Protein AF-A0A7C7KYI5-F1 (afdb_monomer)

Radius of gyration: 21.84 Å; Cα contacts (8 Å, |Δi|>4): 167; chains: 1; bounding box: 48×64×47 Å

Mean predicted aligned error: 13.76 Å

Foldseek 3Di:
DAPQVPDPDGDAAAAEAEDEPPDDPPPPCVVVVVVVCVVRVHHYDYHYDYPVPDPDDDDPVVVVVVSVVRQVVVCVVVQHLEDEDADAQVQQVVQQVCCCVVVVDRDGDDQWDAPPNSSHIYHYPRHHPDLVRVVVVCVVVPNDARPCNVVPDDPDDDDDDDDDDDDDDDDDDDDDDDDDDDDD

Structure (mmCIF, N/CA/C/O backbone):
data_AF-A0A7C7KYI5-F1
#
_entry.id   AF-A0A7C7KYI5-F1
#
loop_
_atom_site.group_PDB
_atom_site.id
_atom_site.type_symbol
_atom_site.label_atom_id
_atom_site.label_alt_id
_atom_site.label_comp_id
_atom_site.label_asym_id
_atom_site.label_entity_id
_atom_site.label_seq_id
_atom_site.pdbx_PDB_ins_code
_atom_site.Cartn_x
_atom_site.Cartn_y
_atom_site.Cartn_z
_atom_site.occupancy
_atom_site.B_iso_or_equiv
_atom_site.auth_seq_id
_atom_site.auth_comp_id
_atom_site.auth_asym_id
_atom_site.auth_atom_id
_atom_site.pdbx_PDB_model_num
ATOM 1 N N . MET A 1 1 ? -17.825 13.112 2.265 1.00 43.00 1 MET A N 1
ATOM 2 C CA . MET A 1 1 ? -18.769 12.081 2.750 1.00 43.00 1 MET A CA 1
ATOM 3 C C . MET A 1 1 ? -17.959 11.032 3.491 1.00 43.00 1 MET A C 1
ATOM 5 O O . MET A 1 1 ? -17.038 10.502 2.878 1.00 43.00 1 MET A O 1
ATOM 9 N N . PRO A 1 2 ? -18.178 10.799 4.794 1.00 51.44 2 PRO A N 1
ATOM 10 C CA . PRO A 1 2 ? -17.350 9.859 5.538 1.00 51.44 2 PRO A CA 1
ATOM 11 C C . PRO A 1 2 ? -17.673 8.427 5.089 1.00 51.44 2 PRO A C 1
ATOM 13 O O . PRO A 1 2 ? -18.814 7.985 5.152 1.00 51.44 2 PRO A O 1
ATOM 16 N N . ALA A 1 3 ? -16.656 7.686 4.643 1.00 53.16 3 ALA A N 1
ATOM 17 C CA . ALA A 1 3 ? -16.770 6.338 4.069 1.00 53.16 3 ALA A CA 1
ATOM 18 C C . ALA A 1 3 ? -17.507 5.301 4.953 1.00 53.16 3 ALA A C 1
ATOM 20 O O . ALA A 1 3 ? -17.910 4.251 4.458 1.00 53.16 3 ALA A O 1
ATOM 21 N N . LYS A 1 4 ? -17.709 5.598 6.244 1.00 51.91 4 LYS A N 1
ATOM 22 C CA . LYS A 1 4 ? -18.438 4.760 7.210 1.00 51.91 4 LYS A CA 1
ATOM 23 C C . LYS A 1 4 ? -19.922 4.572 6.878 1.00 51.91 4 LYS A C 1
ATOM 25 O O . LYS A 1 4 ? -20.515 3.621 7.364 1.00 51.91 4 LYS A O 1
ATOM 30 N N . GLU A 1 5 ? -20.512 5.452 6.075 1.00 53.53 5 GLU A N 1
ATOM 31 C CA . GLU A 1 5 ? -21.964 5.473 5.843 1.00 53.53 5 GLU A CA 1
ATOM 32 C C . GLU A 1 5 ? -22.420 4.563 4.686 1.00 53.53 5 GLU A C 1
ATOM 34 O O . GLU A 1 5 ? -23.601 4.265 4.557 1.00 53.53 5 GLU A O 1
ATOM 39 N N . LEU A 1 6 ? -21.484 4.076 3.860 1.00 61.69 6 LEU A N 1
ATOM 40 C CA . LEU A 1 6 ? -21.783 3.307 2.642 1.00 61.69 6 LEU A CA 1
ATOM 41 C C . LEU A 1 6 ? -21.659 1.783 2.804 1.00 61.69 6 LEU A C 1
ATOM 43 O O . LEU A 1 6 ? -22.074 1.047 1.912 1.00 61.69 6 LEU A O 1
ATOM 47 N N . SER A 1 7 ? -21.077 1.295 3.903 1.00 62.97 7 SER A N 1
ATOM 48 C CA . SER A 1 7 ? -20.851 -0.138 4.127 1.00 62.97 7 SER A CA 1
ATOM 49 C C . SER A 1 7 ? -21.714 -0.660 5.279 1.00 62.97 7 SER A C 1
ATOM 51 O O . SER A 1 7 ? -21.743 -0.023 6.331 1.00 62.97 7 SER A O 1
ATOM 53 N N . PRO A 1 8 ? -22.358 -1.835 5.141 1.00 66.12 8 PRO A N 1
ATOM 54 C CA . PRO A 1 8 ? -23.055 -2.490 6.252 1.00 66.12 8 PRO A CA 1
ATOM 55 C C . PRO A 1 8 ? -22.094 -2.925 7.376 1.00 66.12 8 PRO A C 1
ATOM 57 O O . PRO A 1 8 ? -22.496 -3.071 8.528 1.00 66.12 8 PRO A O 1
ATOM 60 N N . GLU A 1 9 ? -20.814 -3.107 7.050 1.00 75.31 9 GLU A N 1
ATOM 61 C CA . GLU A 1 9 ? -19.752 -3.471 7.987 1.00 75.31 9 GLU A CA 1
ATOM 62 C C . GLU A 1 9 ? -19.143 -2.224 8.642 1.00 75.31 9 GLU A C 1
ATOM 64 O O . GLU A 1 9 ? -18.768 -1.269 7.955 1.00 75.31 9 GLU A O 1
ATOM 69 N N . ARG A 1 10 ? -18.962 -2.255 9.967 1.00 76.44 10 ARG A N 1
ATOM 70 C CA . ARG A 1 10 ? -18.246 -1.200 10.699 1.00 76.44 10 ARG A CA 1
ATOM 71 C C . ARG A 1 10 ? -16.742 -1.381 10.524 1.00 76.44 10 ARG A C 1
ATOM 73 O O . ARG A 1 10 ? -16.186 -2.381 10.968 1.00 76.44 10 ARG A O 1
ATOM 80 N N . PHE A 1 11 ? -16.078 -0.395 9.929 1.00 81.44 11 PHE A N 1
ATOM 81 C CA . PHE A 1 11 ? -14.622 -0.376 9.800 1.00 81.44 11 PHE A CA 1
ATOM 82 C C . PHE A 1 11 ? -14.020 0.928 10.329 1.00 81.44 11 PHE A C 1
ATOM 84 O O . PHE A 1 11 ? -14.619 2.005 10.256 1.00 81.44 11 PHE A O 1
ATOM 91 N N . GLU A 1 12 ? -12.804 0.818 10.857 1.00 85.94 12 GLU A N 1
ATOM 92 C CA . GLU A 1 12 ? -11.918 1.957 11.060 1.00 85.94 12 GLU A CA 1
ATOM 93 C C . GLU A 1 12 ? -11.020 2.140 9.844 1.00 85.94 12 GLU A C 1
ATOM 95 O O . GLU A 1 12 ? -10.598 1.178 9.201 1.00 85.94 12 GLU A O 1
ATOM 100 N N . LEU A 1 13 ? -10.746 3.401 9.528 1.00 89.12 13 LEU A N 1
ATOM 101 C CA . LEU A 1 13 ? -9.915 3.793 8.406 1.00 89.12 13 LEU A CA 1
ATOM 102 C C . LEU A 1 13 ? -8.801 4.691 8.924 1.00 89.12 13 LEU A C 1
ATOM 104 O O . LEU A 1 13 ? -9.069 5.665 9.623 1.00 89.12 13 LEU A O 1
ATOM 108 N N . SER A 1 14 ? -7.571 4.383 8.538 1.00 91.31 14 SER A N 1
ATOM 109 C CA . SER A 1 14 ? -6.422 5.255 8.733 1.00 91.31 14 SER A CA 1
ATOM 110 C C . SER A 1 14 ? -5.574 5.264 7.467 1.00 91.31 14 SER A C 1
ATOM 112 O O . SER A 1 14 ? -5.439 4.245 6.786 1.00 91.31 14 SER A O 1
ATOM 114 N N . ALA A 1 15 ? -5.040 6.435 7.132 1.00 91.88 15 ALA A N 1
ATOM 115 C CA . ALA A 1 15 ? -4.138 6.623 6.012 1.00 91.88 15 ALA A CA 1
ATOM 116 C C . ALA A 1 15 ? -2.686 6.454 6.477 1.00 91.88 15 ALA A C 1
ATOM 118 O O . ALA A 1 15 ? -2.290 6.996 7.507 1.00 91.88 15 ALA A O 1
ATOM 119 N N . ILE A 1 16 ? -1.882 5.737 5.691 1.00 91.38 16 ILE A N 1
ATOM 120 C CA . ILE A 1 16 ? -0.438 5.601 5.909 1.00 91.38 16 ILE A CA 1
ATOM 121 C C . ILE A 1 16 ? 0.271 6.214 4.705 1.00 91.38 16 ILE A C 1
ATOM 123 O O . ILE A 1 16 ? 0.094 5.755 3.575 1.00 91.38 16 ILE A O 1
ATOM 127 N N . HIS A 1 17 ? 1.087 7.235 4.945 1.00 90.12 17 HIS A N 1
ATOM 128 C CA . HIS A 1 17 ? 1.937 7.847 3.932 1.00 90.12 17 HIS A CA 1
ATOM 129 C C . HIS A 1 17 ? 3.401 7.549 4.249 1.00 90.12 17 HIS A C 1
ATOM 131 O O . HIS A 1 17 ? 3.891 7.898 5.319 1.00 90.12 17 HIS A O 1
ATOM 137 N N . VAL A 1 18 ? 4.102 6.902 3.318 1.00 87.81 18 VAL A N 1
ATOM 138 C CA . VAL A 1 18 ? 5.536 6.624 3.460 1.00 87.81 18 VAL A CA 1
ATOM 139 C C . VAL A 1 18 ? 6.323 7.657 2.674 1.00 87.81 18 VAL A C 1
ATOM 141 O O . VAL A 1 18 ? 6.197 7.710 1.446 1.00 87.81 18 VAL A O 1
ATOM 144 N N . HIS A 1 19 ? 7.136 8.429 3.386 1.00 84.19 19 HIS A N 1
ATOM 145 C CA . HIS A 1 19 ? 8.084 9.376 2.820 1.00 84.19 19 HIS A CA 1
ATOM 146 C C . HIS A 1 19 ? 9.481 8.746 2.807 1.00 84.19 19 HIS A C 1
ATOM 148 O O . HIS A 1 19 ? 9.947 8.220 3.817 1.00 84.19 19 HIS A O 1
ATOM 154 N N . MET A 1 20 ? 10.128 8.781 1.645 1.00 77.75 20 MET A N 1
ATOM 155 C CA . MET A 1 20 ? 11.518 8.367 1.459 1.00 77.75 20 MET A CA 1
ATOM 156 C C . MET A 1 20 ? 12.281 9.548 0.872 1.00 77.75 20 MET A C 1
ATOM 158 O O . MET A 1 20 ? 11.814 10.181 -0.074 1.00 77.75 20 MET A O 1
ATOM 162 N N . ASP A 1 21 ? 13.464 9.804 1.406 1.00 69.12 21 ASP A N 1
ATOM 163 C CA . ASP A 1 21 ? 14.407 10.874 1.061 1.00 69.12 21 ASP A CA 1
ATOM 164 C C . ASP A 1 21 ? 15.152 10.626 -0.269 1.00 69.12 21 ASP A C 1
ATOM 166 O O . ASP A 1 21 ? 16.328 10.958 -0.427 1.00 69.12 21 ASP A O 1
ATOM 170 N N . PHE A 1 22 ? 14.477 10.048 -1.268 1.00 63.62 22 PHE A N 1
ATOM 171 C CA . PHE A 1 22 ? 15.072 9.819 -2.584 1.00 63.62 22 PHE A CA 1
ATOM 172 C C . PHE A 1 22 ? 15.242 11.167 -3.291 1.00 63.62 22 PHE A C 1
ATOM 174 O O . PHE A 1 22 ? 14.238 11.796 -3.613 1.00 63.62 22 PHE A O 1
ATOM 181 N N . GLN A 1 23 ? 16.507 11.581 -3.460 1.00 49.47 23 GLN A N 1
ATOM 182 C CA . GLN A 1 23 ? 17.042 12.743 -4.193 1.00 49.47 23 GLN A CA 1
ATOM 183 C C . GLN A 1 23 ? 16.111 13.964 -4.338 1.00 49.47 23 GLN A C 1
ATOM 185 O O . GLN A 1 23 ? 15.073 13.900 -4.989 1.00 49.47 23 GLN A O 1
ATOM 190 N N . LYS A 1 24 ? 16.560 15.119 -3.811 1.00 45.53 24 LYS A N 1
ATOM 191 C CA . LYS A 1 24 ? 16.017 16.478 -4.051 1.00 45.53 24 LYS A CA 1
ATOM 192 C C . LYS A 1 24 ? 15.247 16.574 -5.381 1.00 45.53 24 LYS A C 1
ATOM 194 O O . LYS A 1 24 ? 15.866 16.709 -6.432 1.00 45.53 24 LYS A O 1
ATOM 199 N N . GLY A 1 25 ? 13.916 16.502 -5.332 1.00 49.44 25 GLY A N 1
ATOM 200 C CA . GLY A 1 25 ? 13.083 16.526 -6.538 1.00 49.44 25 GLY A CA 1
ATOM 201 C C . GLY A 1 25 ? 11.814 15.678 -6.482 1.00 49.44 25 GLY A C 1
ATOM 202 O O . GLY A 1 25 ? 10.894 15.950 -7.251 1.00 49.44 25 GLY A O 1
ATOM 203 N N . SER A 1 26 ? 11.693 14.706 -5.568 1.00 53.56 26 SER A N 1
ATOM 204 C CA . SER A 1 26 ? 10.365 14.147 -5.284 1.00 53.56 26 SER A CA 1
ATOM 205 C C . SER A 1 26 ? 9.495 15.251 -4.677 1.00 53.56 26 SER A C 1
ATOM 207 O O . SER A 1 26 ? 9.887 15.915 -3.717 1.00 53.56 26 SER A O 1
ATOM 209 N N . SER A 1 27 ? 8.341 15.523 -5.294 1.00 56.28 27 SER A N 1
ATOM 210 C CA . SER A 1 27 ? 7.390 16.487 -4.748 1.00 56.28 27 SER A CA 1
ATOM 211 C C . SER A 1 27 ? 6.938 15.958 -3.394 1.00 56.28 27 SER A C 1
ATOM 213 O O . SER A 1 27 ? 6.231 14.950 -3.337 1.00 56.28 27 SER A O 1
ATOM 215 N N . ASP A 1 28 ? 7.384 16.588 -2.317 1.00 70.00 28 ASP A N 1
ATOM 216 C CA . ASP A 1 28 ? 6.935 16.261 -0.978 1.00 70.00 28 ASP A CA 1
ATOM 217 C C . ASP A 1 28 ? 5.442 16.590 -0.868 1.00 70.00 28 ASP A C 1
ATOM 219 O O . ASP A 1 28 ? 5.044 17.748 -0.785 1.00 70.00 28 ASP A O 1
ATOM 223 N N . ARG A 1 29 ? 4.599 15.555 -0.936 1.00 75.88 29 ARG A N 1
ATOM 224 C CA . ARG A 1 29 ? 3.138 15.682 -0.855 1.00 75.88 29 ARG A CA 1
ATOM 225 C C . ARG A 1 29 ? 2.619 15.490 0.571 1.00 75.88 29 ARG A C 1
ATOM 227 O O . ARG A 1 29 ? 1.411 15.352 0.747 1.00 75.88 29 ARG A O 1
ATOM 234 N N . ARG A 1 30 ? 3.490 15.456 1.593 1.00 82.81 30 ARG A N 1
ATOM 235 C CA . ARG A 1 30 ? 3.076 15.249 2.994 1.00 82.81 30 ARG A CA 1
ATOM 236 C C . ARG A 1 30 ? 2.031 16.274 3.427 1.00 82.81 30 ARG A C 1
ATOM 238 O O . ARG A 1 30 ? 1.025 15.892 4.017 1.00 82.81 30 ARG A O 1
ATOM 245 N N . GLU A 1 31 ? 2.236 17.541 3.077 1.00 83.00 31 GLU A N 1
ATOM 246 C CA . GLU A 1 31 ? 1.311 18.632 3.408 1.00 83.00 31 GLU A CA 1
ATOM 247 C C . GLU A 1 31 ? -0.048 18.474 2.714 1.00 83.00 31 GLU A C 1
ATOM 249 O O . GLU A 1 31 ? -1.091 18.620 3.348 1.00 83.00 31 GLU A O 1
ATOM 254 N N . GLU A 1 32 ? -0.056 18.112 1.429 1.00 83.44 32 GLU A N 1
ATOM 255 C CA . GLU A 1 32 ? -1.291 17.899 0.666 1.00 83.44 32 GLU A CA 1
ATOM 256 C C . GLU A 1 32 ? -2.095 16.716 1.205 1.00 83.44 32 GLU A C 1
ATOM 258 O O . GLU A 1 32 ? -3.303 16.830 1.418 1.00 83.44 32 GLU A O 1
ATOM 263 N N . VAL A 1 33 ? -1.419 15.599 1.486 1.00 85.62 33 VAL A N 1
ATOM 264 C CA . VAL A 1 33 ? -2.050 14.405 2.057 1.00 85.62 33 VAL A CA 1
ATOM 265 C C . VAL A 1 33 ? -2.564 14.695 3.466 1.00 85.62 33 VAL A C 1
ATOM 267 O O . VAL A 1 33 ? -3.690 14.321 3.786 1.00 85.62 33 VAL A O 1
ATOM 270 N N . ALA A 1 34 ? -1.795 15.409 4.294 1.00 87.56 34 ALA A N 1
ATOM 271 C CA . ALA A 1 34 ? -2.235 15.834 5.621 1.00 87.56 34 ALA A CA 1
ATOM 272 C C . ALA A 1 34 ? -3.473 16.730 5.555 1.00 87.56 34 ALA A C 1
ATOM 274 O O . ALA A 1 34 ? -4.413 16.524 6.325 1.00 87.56 34 ALA A O 1
ATOM 275 N N . ARG A 1 35 ? -3.515 17.665 4.600 1.00 88.62 35 ARG A N 1
ATOM 276 C CA . ARG A 1 35 ? -4.677 18.524 4.371 1.00 88.62 35 ARG A CA 1
ATOM 277 C C . ARG A 1 35 ? -5.913 17.712 3.986 1.00 88.62 35 ARG A C 1
ATOM 279 O O . ARG A 1 35 ? -6.941 17.857 4.641 1.00 88.62 35 ARG A O 1
ATOM 286 N N . TRP A 1 36 ? -5.822 16.833 2.985 1.00 87.00 36 TRP A N 1
ATOM 287 C CA . TRP A 1 36 ? -6.959 15.998 2.567 1.00 87.00 36 TRP A CA 1
ATOM 288 C C . TRP A 1 36 ? -7.447 15.076 3.685 1.00 87.00 36 TRP A C 1
ATOM 290 O O . TRP A 1 36 ? -8.649 14.969 3.924 1.00 87.00 36 TRP A O 1
ATOM 300 N N . CYS A 1 37 ? -6.528 14.436 4.412 1.00 87.19 37 CYS A N 1
ATOM 301 C CA . CYS A 1 37 ? -6.889 13.593 5.548 1.00 87.19 37 CYS A CA 1
ATOM 302 C C . CYS A 1 37 ? -7.561 14.399 6.670 1.00 87.19 37 CYS A C 1
ATOM 304 O O . CYS A 1 37 ? -8.531 13.915 7.253 1.00 87.19 37 CYS A O 1
ATOM 306 N N . GLY A 1 38 ? -7.106 15.630 6.926 1.00 87.81 38 GLY A N 1
ATOM 307 C CA . GLY A 1 38 ? -7.742 16.551 7.868 1.00 87.81 38 GLY A CA 1
ATOM 308 C C . GLY A 1 38 ? -9.160 16.944 7.447 1.00 87.81 38 GLY A C 1
ATOM 309 O O . GLY A 1 38 ? -10.084 16.840 8.249 1.00 87.81 38 GLY A O 1
ATOM 310 N N . GLU A 1 39 ? -9.354 17.313 6.177 1.00 87.12 39 GLU A N 1
ATOM 311 C CA . GLU A 1 39 ? -10.667 17.662 5.609 1.00 87.12 39 GLU A CA 1
ATOM 312 C C . GLU A 1 39 ? -11.668 16.497 5.670 1.00 87.12 39 GLU A C 1
ATOM 314 O O . GLU A 1 39 ? -12.867 16.712 5.853 1.00 87.12 39 GLU A O 1
ATOM 319 N N . TRP A 1 40 ? -11.198 15.255 5.538 1.00 85.69 40 TRP A N 1
ATOM 320 C CA . TRP A 1 40 ? -12.052 14.063 5.596 1.00 85.69 40 TRP A CA 1
ATOM 321 C C . TRP A 1 40 ? -12.167 13.431 6.984 1.00 85.69 40 TRP A C 1
ATOM 323 O O . TRP A 1 40 ? -12.902 12.454 7.138 1.00 85.69 40 TRP A O 1
ATOM 333 N N . GLY A 1 41 ? -11.456 13.957 7.985 1.00 86.38 41 GLY A N 1
ATOM 334 C CA . GLY A 1 41 ? -11.435 13.398 9.337 1.00 86.38 41 GLY A CA 1
ATOM 335 C C . GLY A 1 41 ? -10.820 11.996 9.411 1.00 86.38 41 GLY A C 1
ATOM 336 O O . GLY A 1 41 ? -11.254 11.176 10.220 1.00 86.38 41 GLY A O 1
ATOM 337 N N . ILE A 1 42 ? -9.841 11.693 8.554 1.00 88.25 42 ILE A N 1
ATOM 338 C CA . ILE A 1 42 ? -9.146 10.400 8.521 1.00 88.25 42 ILE A CA 1
ATOM 339 C C . ILE A 1 42 ? -7.814 10.526 9.275 1.00 88.25 42 ILE A C 1
ATOM 341 O O . ILE A 1 42 ? -6.986 11.354 8.894 1.00 88.25 42 ILE A O 1
ATOM 345 N N . PRO A 1 43 ? -7.548 9.691 10.298 1.00 90.19 43 PRO A N 1
ATOM 346 C CA . PRO A 1 43 ? -6.248 9.652 10.961 1.00 90.19 43 PRO A CA 1
ATOM 347 C C . PRO A 1 43 ? -5.125 9.325 9.970 1.00 90.19 43 PRO A C 1
ATOM 349 O O . PRO A 1 43 ? -5.156 8.273 9.323 1.00 90.19 43 PRO A O 1
ATOM 352 N N . LEU A 1 44 ? -4.128 10.206 9.870 1.00 91.12 44 LEU A N 1
ATOM 353 C CA . LEU A 1 44 ? -2.959 10.044 9.006 1.00 91.12 44 LEU A CA 1
ATOM 354 C C . LEU A 1 44 ? -1.719 9.696 9.831 1.00 91.12 44 LEU A C 1
ATOM 356 O O . LEU A 1 44 ? -1.371 10.395 10.782 1.00 91.12 44 LEU A O 1
ATOM 360 N N . ARG A 1 45 ? -1.002 8.659 9.401 1.00 89.50 45 ARG A N 1
ATOM 361 C CA . ARG A 1 45 ? 0.320 8.298 9.902 1.00 89.50 45 ARG A CA 1
ATOM 362 C C . ARG A 1 45 ? 1.356 8.499 8.802 1.00 89.50 45 ARG A C 1
ATOM 364 O O . ARG A 1 45 ? 1.262 7.889 7.738 1.00 89.50 45 ARG A O 1
ATOM 371 N N . ILE A 1 46 ? 2.351 9.336 9.073 1.00 89.31 46 ILE A N 1
ATOM 372 C CA . ILE A 1 46 ? 3.506 9.524 8.193 1.00 89.31 46 ILE A CA 1
ATOM 373 C C . ILE A 1 46 ? 4.658 8.678 8.737 1.00 89.31 46 ILE A C 1
ATOM 375 O O . ILE A 1 46 ? 5.016 8.790 9.909 1.00 89.31 46 ILE A O 1
ATOM 379 N N . GLU A 1 47 ? 5.195 7.802 7.895 1.00 87.88 47 GLU A N 1
ATOM 380 C CA . GLU A 1 47 ? 6.355 6.964 8.193 1.00 87.88 47 GLU A CA 1
ATOM 381 C C . GLU A 1 47 ? 7.527 7.437 7.340 1.00 87.88 47 GLU A C 1
ATOM 383 O O . GLU A 1 47 ? 7.439 7.468 6.110 1.00 87.88 47 GLU A O 1
ATOM 388 N N . GLU A 1 48 ? 8.614 7.813 7.999 1.00 84.19 48 GLU A N 1
ATOM 389 C CA . GLU A 1 48 ? 9.840 8.252 7.344 1.00 84.19 48 GLU A CA 1
ATOM 390 C C . GLU A 1 48 ? 10.800 7.070 7.273 1.00 84.19 48 GLU A C 1
ATOM 392 O O . GLU A 1 48 ? 11.082 6.418 8.279 1.00 84.19 48 GLU A O 1
ATOM 397 N N . VAL A 1 49 ? 11.252 6.755 6.062 1.00 80.50 49 VAL A N 1
ATOM 398 C CA . VAL A 1 49 ? 12.201 5.670 5.815 1.00 80.50 49 VAL A CA 1
ATOM 399 C C . VAL A 1 49 ? 13.452 6.296 5.204 1.00 80.50 49 VAL 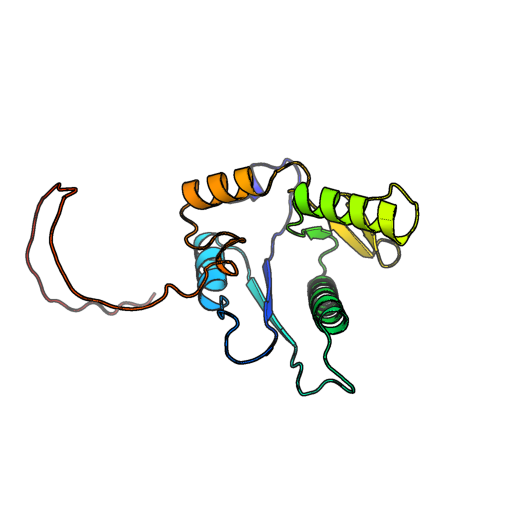A C 1
ATOM 401 O O . VAL A 1 49 ? 13.431 6.597 4.008 1.00 80.50 49 VAL A O 1
ATOM 404 N N . PRO A 1 50 ? 14.513 6.524 6.000 1.00 70.81 50 PRO A N 1
ATOM 405 C CA . PRO A 1 50 ? 15.756 7.085 5.492 1.00 70.81 50 PRO A CA 1
ATOM 406 C C . PRO A 1 50 ? 16.462 6.066 4.589 1.00 70.81 50 PRO A C 1
ATOM 408 O O . PRO A 1 50 ? 16.678 4.914 4.967 1.00 70.81 50 PRO A O 1
ATOM 411 N N . LEU A 1 51 ? 16.820 6.486 3.378 1.00 65.38 51 LEU A N 1
ATOM 412 C CA . LEU A 1 51 ? 17.562 5.697 2.396 1.00 65.38 51 LEU A CA 1
ATOM 413 C C . LEU A 1 51 ? 19.071 5.766 2.640 1.00 65.38 51 LEU A C 1
ATOM 415 O O . LEU A 1 51 ? 19.779 4.817 2.317 1.00 65.38 51 LEU A O 1
ATOM 419 N N . LEU A 1 52 ? 19.566 6.872 3.205 1.00 57.91 52 LEU A N 1
ATOM 420 C CA . LEU A 1 52 ? 20.995 7.091 3.470 1.00 57.91 52 LEU A CA 1
ATOM 421 C C . LEU A 1 52 ? 21.562 6.168 4.559 1.00 57.91 52 LEU A C 1
ATOM 423 O O . LEU A 1 52 ? 22.756 5.890 4.564 1.00 57.91 52 LEU A O 1
ATOM 427 N N . GLU A 1 53 ? 20.712 5.656 5.446 1.00 55.72 53 GLU A N 1
ATOM 428 C CA . GLU A 1 53 ? 21.094 4.713 6.508 1.00 55.72 53 GLU A CA 1
ATOM 429 C C . GLU A 1 53 ? 21.061 3.248 6.035 1.00 55.72 53 GLU A C 1
ATOM 431 O O . GLU A 1 53 ? 21.200 2.318 6.830 1.00 55.72 53 GLU A O 1
ATOM 436 N N . MET A 1 54 ? 20.849 3.010 4.736 1.00 59.34 54 MET A N 1
ATOM 437 C CA . MET A 1 54 ? 20.689 1.667 4.191 1.00 59.34 54 MET A CA 1
ATOM 438 C C . MET A 1 54 ? 22.006 1.091 3.674 1.00 59.34 54 MET A C 1
ATOM 440 O O . MET A 1 54 ? 22.631 1.642 2.774 1.00 59.34 54 MET A O 1
ATOM 444 N N . GLU A 1 55 ? 22.384 -0.087 4.170 1.00 55.22 55 GLU A N 1
ATOM 445 C CA . GLU A 1 55 ? 23.554 -0.821 3.678 1.00 5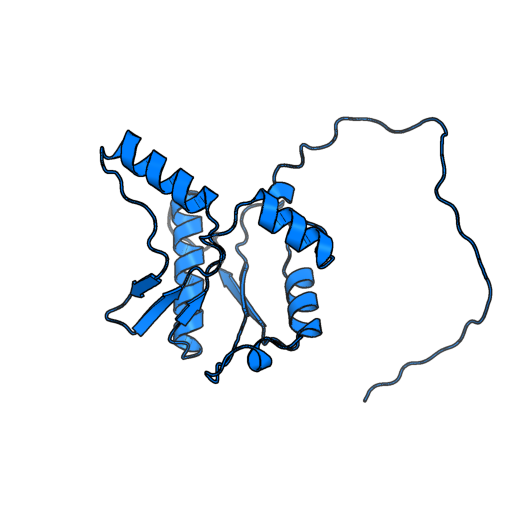5.22 55 GLU A CA 1
ATOM 446 C C . GLU A 1 55 ? 23.376 -1.261 2.208 1.00 55.22 55 GLU A C 1
ATOM 448 O O . GLU A 1 55 ? 22.438 -1.998 1.871 1.00 55.22 55 GLU A O 1
ATOM 453 N N . GLY A 1 56 ? 24.300 -0.837 1.337 1.00 63.44 56 GLY A N 1
ATOM 454 C CA . GLY A 1 56 ? 24.412 -1.250 -0.070 1.00 63.44 56 GLY A CA 1
ATOM 455 C C . GLY A 1 56 ? 23.832 -0.266 -1.096 1.00 63.44 56 GLY A C 1
ATOM 456 O O . GLY A 1 56 ? 23.262 0.766 -0.754 1.00 63.44 56 GLY A O 1
ATOM 457 N N . GLU A 1 57 ? 23.971 -0.594 -2.384 1.00 65.38 57 GLU A N 1
ATOM 458 C CA . GLU A 1 57 ? 23.485 0.257 -3.478 1.00 65.38 57 GLU A CA 1
ATOM 459 C C . GLU A 1 57 ? 21.953 0.396 -3.458 1.00 65.38 57 GLU A C 1
ATOM 461 O O . GLU A 1 57 ? 21.200 -0.586 -3.435 1.00 65.38 57 GLU A O 1
ATOM 466 N N . VAL A 1 58 ? 21.473 1.640 -3.480 1.00 66.75 58 VAL A N 1
ATOM 467 C CA . VAL A 1 58 ? 20.044 1.954 -3.550 1.00 66.75 58 VAL A CA 1
ATOM 468 C C . VAL A 1 58 ? 19.580 1.813 -4.999 1.00 66.75 58 VAL A C 1
ATOM 470 O O . VAL A 1 58 ? 19.932 2.618 -5.855 1.00 66.75 58 VAL A O 1
ATOM 473 N N . ASN A 1 59 ? 18.751 0.805 -5.273 1.00 76.94 59 ASN A N 1
ATOM 474 C CA . ASN A 1 59 ? 18.086 0.625 -6.564 1.00 76.94 59 ASN A CA 1
ATOM 475 C C . ASN A 1 59 ? 16.554 0.742 -6.433 1.00 76.94 59 ASN A C 1
ATOM 477 O O . ASN A 1 59 ? 15.990 0.643 -5.336 1.00 76.94 59 ASN A O 1
ATOM 481 N N . CYS A 1 60 ? 15.859 0.944 -7.560 1.00 75.31 60 CYS A N 1
ATOM 482 C CA . CYS A 1 60 ? 14.399 1.119 -7.595 1.00 75.31 60 CYS A CA 1
ATOM 483 C C . CYS A 1 60 ? 13.635 -0.069 -6.980 1.00 75.31 60 CYS A C 1
ATOM 485 O O . CYS A 1 60 ? 12.584 0.116 -6.358 1.00 75.31 60 CYS A O 1
ATOM 487 N N . TYR A 1 61 ? 14.183 -1.282 -7.100 1.00 79.25 61 TYR A N 1
ATOM 488 C CA . TYR A 1 61 ? 13.618 -2.489 -6.498 1.00 79.25 61 TYR A CA 1
ATOM 489 C C . TYR A 1 61 ? 13.642 -2.422 -4.964 1.00 79.25 61 TYR A C 1
ATOM 491 O O . TYR A 1 61 ? 12.607 -2.599 -4.319 1.00 79.25 61 TYR A O 1
ATOM 499 N N . ARG A 1 62 ? 14.796 -2.092 -4.370 1.00 77.81 62 ARG A N 1
ATOM 500 C CA . ARG A 1 62 ? 14.964 -1.933 -2.918 1.00 77.81 62 ARG A CA 1
ATOM 501 C C . ARG A 1 62 ? 14.084 -0.812 -2.379 1.00 77.81 62 ARG A C 1
ATOM 503 O O . ARG A 1 62 ? 13.394 -1.020 -1.389 1.00 77.81 62 ARG A O 1
ATOM 510 N N . CYS A 1 63 ? 14.038 0.330 -3.062 1.00 78.75 63 CYS A N 1
ATOM 511 C CA . CYS A 1 63 ? 13.167 1.453 -2.705 1.00 78.75 63 CYS A CA 1
ATOM 512 C C . CYS A 1 63 ? 11.689 1.022 -2.610 1.00 78.75 63 CYS A C 1
ATOM 514 O O . CYS A 1 63 ? 11.044 1.179 -1.570 1.00 78.75 63 CYS A O 1
ATOM 516 N N . THR A 1 64 ? 11.173 0.367 -3.654 1.00 82.00 64 THR A N 1
ATOM 517 C CA . THR A 1 64 ? 9.788 -0.133 -3.688 1.00 82.00 64 THR A CA 1
ATOM 518 C C . THR A 1 64 ? 9.528 -1.178 -2.600 1.00 82.00 64 THR A C 1
ATOM 520 O O . THR A 1 64 ? 8.483 -1.161 -1.941 1.00 82.00 64 THR A O 1
ATOM 523 N N . TRP A 1 65 ? 10.490 -2.075 -2.374 1.00 84.19 65 TRP A N 1
ATOM 524 C CA . TRP A 1 65 ? 10.398 -3.109 -1.349 1.00 84.19 65 TRP A CA 1
ATOM 525 C C . TRP A 1 65 ? 10.351 -2.521 0.068 1.00 84.19 65 TRP A C 1
ATOM 527 O O . TRP A 1 65 ? 9.479 -2.893 0.855 1.00 84.19 65 TRP A O 1
ATOM 537 N N . ASN A 1 66 ? 11.213 -1.549 0.373 1.00 84.75 66 ASN A N 1
ATOM 538 C CA . ASN A 1 66 ? 11.254 -0.879 1.674 1.00 84.75 66 ASN A CA 1
ATOM 539 C C . ASN A 1 66 ? 10.007 -0.044 1.937 1.00 84.75 66 ASN A C 1
ATOM 541 O O . ASN A 1 66 ? 9.444 -0.128 3.028 1.00 84.75 66 ASN A O 1
ATOM 545 N N . ARG A 1 67 ? 9.512 0.682 0.927 1.00 86.31 67 ARG A N 1
ATOM 546 C CA . ARG A 1 67 ? 8.246 1.416 1.031 1.00 86.31 67 ARG A CA 1
ATOM 547 C C . ARG A 1 67 ? 7.113 0.489 1.450 1.00 86.31 67 ARG A C 1
ATOM 549 O O . ARG A 1 67 ? 6.365 0.775 2.381 1.00 86.31 67 ARG A O 1
ATOM 556 N N . ARG A 1 68 ? 7.016 -0.665 0.790 1.00 88.81 68 ARG A N 1
ATOM 557 C CA . ARG A 1 68 ? 5.994 -1.671 1.082 1.00 88.81 68 ARG A CA 1
ATOM 558 C C . ARG A 1 68 ? 6.189 -2.311 2.460 1.00 88.81 68 ARG A C 1
ATOM 560 O O . ARG A 1 68 ? 5.208 -2.511 3.172 1.00 88.81 68 ARG A O 1
ATOM 567 N N . LYS A 1 69 ? 7.436 -2.588 2.856 1.00 89.81 69 LYS A N 1
ATOM 568 C CA . LYS A 1 69 ? 7.783 -3.077 4.200 1.00 89.81 69 LYS A CA 1
ATOM 569 C C . LYS A 1 69 ? 7.334 -2.091 5.282 1.00 89.81 69 LYS A C 1
ATOM 571 O O . LYS A 1 69 ? 6.707 -2.516 6.248 1.00 89.81 69 LYS A O 1
ATOM 576 N N . ALA A 1 70 ? 7.596 -0.797 5.105 1.00 90.62 70 ALA A N 1
ATOM 577 C CA . ALA A 1 70 ? 7.202 0.242 6.053 1.00 90.62 70 ALA A CA 1
ATOM 578 C C . ALA A 1 70 ? 5.680 0.331 6.222 1.00 90.62 70 ALA A C 1
ATOM 580 O O . ALA A 1 70 ? 5.204 0.363 7.355 1.00 90.62 70 ALA A O 1
ATOM 581 N N . VAL A 1 71 ? 4.913 0.257 5.125 1.00 90.94 71 VAL A N 1
ATOM 582 C CA . VAL A 1 71 ? 3.440 0.198 5.191 1.00 90.94 71 VAL A CA 1
ATOM 583 C C . VAL A 1 71 ? 2.968 -0.995 6.025 1.00 90.94 71 VAL A C 1
ATOM 585 O O . VAL A 1 71 ? 2.086 -0.843 6.864 1.00 90.94 71 VAL A O 1
ATOM 588 N N . PHE A 1 72 ? 3.550 -2.180 5.825 1.00 91.50 72 PHE A N 1
ATOM 589 C CA . PHE A 1 72 ? 3.135 -3.380 6.560 1.00 91.50 72 PHE A CA 1
ATOM 590 C C . PHE A 1 72 ? 3.491 -3.329 8.039 1.00 91.50 72 PHE A C 1
ATOM 592 O O . PHE A 1 72 ? 2.663 -3.696 8.865 1.00 91.50 72 PHE A O 1
ATOM 599 N N . LEU A 1 73 ? 4.683 -2.839 8.376 1.00 91.19 73 LEU A N 1
ATOM 600 C CA . LEU A 1 73 ? 5.085 -2.668 9.770 1.00 91.19 73 LEU A CA 1
ATOM 601 C C . LEU A 1 73 ? 4.219 -1.624 10.480 1.00 91.19 73 LEU A C 1
ATOM 603 O O . LEU A 1 73 ? 3.838 -1.829 11.627 1.00 91.19 73 LEU A O 1
ATOM 607 N N . ALA A 1 74 ? 3.882 -0.525 9.806 1.00 91.31 74 ALA A N 1
ATOM 608 C CA . ALA A 1 74 ? 2.989 0.486 10.359 1.00 91.31 74 ALA A CA 1
ATOM 609 C C . ALA A 1 74 ? 1.572 -0.061 10.573 1.00 91.31 74 ALA A C 1
ATOM 611 O O . ALA A 1 74 ? 1.013 0.120 11.651 1.00 91.31 74 ALA A O 1
ATOM 612 N N . ALA A 1 75 ? 1.026 -0.790 9.595 1.00 90.94 75 ALA A N 1
ATOM 613 C CA . ALA A 1 75 ? -0.285 -1.422 9.719 1.00 90.94 75 ALA A CA 1
ATOM 614 C C . ALA A 1 75 ? -0.341 -2.426 10.885 1.00 90.94 75 ALA A C 1
ATOM 616 O O . ALA A 1 75 ? -1.302 -2.409 11.651 1.00 90.94 75 ALA A O 1
ATOM 617 N N . ASP A 1 76 ? 0.705 -3.242 11.056 1.00 90.56 76 ASP A N 1
ATOM 618 C CA . ASP A 1 76 ? 0.819 -4.214 12.152 1.00 90.56 76 ASP A CA 1
ATOM 619 C C . ASP A 1 76 ? 0.903 -3.522 13.523 1.00 90.56 76 ASP A C 1
ATOM 621 O O . ASP A 1 76 ? 0.143 -3.859 14.428 1.00 90.56 76 ASP A O 1
ATOM 625 N N . ARG A 1 77 ? 1.736 -2.475 13.662 1.00 91.31 77 ARG A N 1
ATOM 626 C CA . ARG A 1 77 ? 1.827 -1.673 14.902 1.00 91.31 77 ARG A CA 1
ATOM 627 C C . ARG A 1 77 ? 0.505 -1.020 15.294 1.00 91.31 77 ARG A C 1
ATOM 629 O O . ARG A 1 77 ? 0.243 -0.828 16.475 1.00 91.31 77 ARG A O 1
ATOM 636 N N . MET A 1 78 ? -0.299 -0.649 14.304 1.00 89.25 78 MET A N 1
ATOM 637 C CA . MET A 1 78 ? -1.608 -0.032 14.501 1.00 89.25 78 MET A CA 1
ATOM 638 C C . MET A 1 78 ? -2.733 -1.066 14.690 1.00 89.25 78 MET A C 1
ATOM 640 O O . MET A 1 78 ? -3.871 -0.679 14.930 1.00 89.25 78 MET A O 1
ATOM 644 N N . GLY A 1 79 ? -2.442 -2.368 14.579 1.00 89.38 79 GLY A N 1
ATOM 645 C CA . GLY A 1 79 ? -3.426 -3.440 14.744 1.00 89.38 79 GLY A CA 1
ATOM 646 C C . GLY A 1 79 ? -4.393 -3.615 13.564 1.00 89.38 79 GLY A C 1
ATOM 647 O O . GLY A 1 79 ? -5.433 -4.257 13.716 1.00 89.38 79 GLY A O 1
ATOM 648 N N . PHE A 1 80 ? -4.083 -3.075 12.380 1.00 91.19 80 PHE A N 1
ATOM 649 C CA . PHE A 1 80 ? -4.939 -3.229 11.200 1.00 91.19 80 PHE A CA 1
ATOM 650 C C . PHE A 1 80 ? -4.722 -4.583 10.517 1.00 91.19 80 PHE A C 1
ATOM 652 O O . PHE A 1 80 ? -3.626 -4.924 10.081 1.00 91.19 80 PHE A O 1
ATOM 659 N N . SER A 1 81 ? -5.813 -5.328 10.321 1.00 90.19 81 SER A N 1
ATOM 660 C CA . SER A 1 81 ? -5.794 -6.625 9.622 1.00 90.19 81 SER A CA 1
ATOM 661 C C . SER A 1 81 ? -5.846 -6.515 8.093 1.00 90.19 81 SER A C 1
ATOM 663 O O . SER A 1 81 ? -5.643 -7.506 7.385 1.00 90.19 81 SER A O 1
ATOM 665 N N . LYS A 1 82 ? -6.169 -5.332 7.552 1.00 92.06 82 LYS A N 1
ATOM 666 C CA . LYS A 1 82 ? -6.386 -5.102 6.116 1.00 92.06 82 LYS A CA 1
ATOM 667 C C . LYS A 1 82 ? -5.649 -3.858 5.651 1.00 92.06 82 LYS A C 1
ATOM 669 O O . LYS A 1 82 ? -5.715 -2.822 6.301 1.00 92.06 82 LYS A O 1
ATOM 674 N N . VAL A 1 83 ? -4.994 -3.960 4.498 1.00 93.38 83 VAL A N 1
ATOM 675 C CA . VAL A 1 83 ? -4.269 -2.849 3.869 1.00 93.38 83 VAL A CA 1
ATOM 676 C C . VAL A 1 83 ? -4.771 -2.675 2.443 1.00 93.38 83 VAL A C 1
ATOM 678 O O . VAL A 1 83 ? -4.645 -3.583 1.617 1.00 93.38 83 VAL A O 1
ATOM 681 N N . ALA A 1 84 ? -5.336 -1.502 2.157 1.00 92.62 84 ALA A N 1
ATOM 682 C CA . ALA A 1 84 ? -5.790 -1.132 0.825 1.00 92.62 84 ALA A CA 1
ATOM 683 C C . ALA A 1 84 ? -4.663 -0.470 0.027 1.00 92.62 84 ALA A C 1
ATOM 685 O O . ALA A 1 84 ? -4.021 0.458 0.511 1.00 92.62 84 ALA A O 1
ATOM 686 N N . LEU A 1 85 ? -4.428 -0.939 -1.199 1.00 91.31 85 LEU A N 1
ATOM 687 C CA . LEU A 1 85 ? -3.451 -0.354 -2.120 1.00 91.31 85 LEU A CA 1
ATOM 688 C C . LEU A 1 85 ? -4.152 0.125 -3.394 1.00 91.31 85 LEU A C 1
ATOM 690 O O . LEU A 1 85 ? -5.004 -0.581 -3.933 1.00 91.31 85 LEU A O 1
ATOM 694 N N . GLY A 1 86 ? -3.747 1.288 -3.903 1.00 88.38 86 GLY A N 1
ATOM 695 C CA . GLY A 1 86 ? -4.365 1.948 -5.059 1.00 88.38 86 GLY A CA 1
ATOM 696 C C . GLY A 1 86 ? -3.928 1.419 -6.427 1.00 88.38 86 GLY A C 1
ATOM 697 O O . GLY A 1 86 ? -3.704 2.228 -7.313 1.00 88.38 86 GLY A O 1
ATOM 698 N N . HIS A 1 87 ? -3.771 0.101 -6.589 1.00 90.50 87 HIS A N 1
ATOM 699 C CA . HIS A 1 87 ? -3.450 -0.469 -7.908 1.00 90.50 87 HIS A CA 1
ATOM 700 C C . HIS A 1 87 ? -4.685 -0.420 -8.809 1.00 90.50 87 HIS A C 1
ATOM 702 O O . HIS A 1 87 ? -5.772 -0.804 -8.357 1.00 90.50 87 HIS A O 1
ATOM 708 N N . HIS A 1 88 ? -4.495 -0.007 -10.057 1.00 92.75 88 HIS A N 1
ATOM 709 C CA . HIS A 1 88 ? -5.551 0.127 -11.062 1.00 92.75 88 HIS A CA 1
ATOM 710 C C . HIS A 1 88 ? -5.492 -0.970 -12.132 1.00 92.75 88 HIS A C 1
ATOM 712 O O . HIS A 1 88 ? -4.621 -1.841 -12.099 1.00 92.75 88 HIS A O 1
ATOM 718 N N . ALA A 1 89 ? -6.457 -0.977 -13.053 1.00 90.88 89 ALA A N 1
ATOM 719 C CA . ALA A 1 89 ? -6.564 -2.002 -14.090 1.00 90.88 89 ALA A CA 1
ATOM 720 C C . ALA A 1 89 ? -5.305 -2.072 -14.974 1.00 90.88 89 ALA A C 1
ATOM 722 O O . ALA A 1 89 ? -4.832 -3.166 -15.289 1.00 9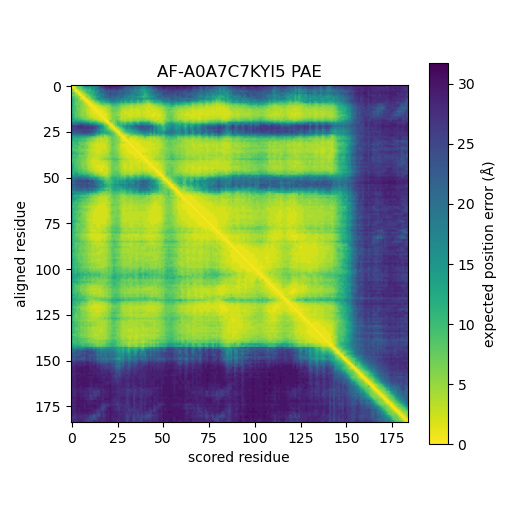0.88 89 ALA A O 1
ATOM 723 N N . ASP A 1 90 ? -4.714 -0.926 -15.316 1.00 91.50 90 ASP A N 1
ATOM 724 C CA . ASP A 1 90 ? -3.513 -0.880 -16.159 1.00 91.5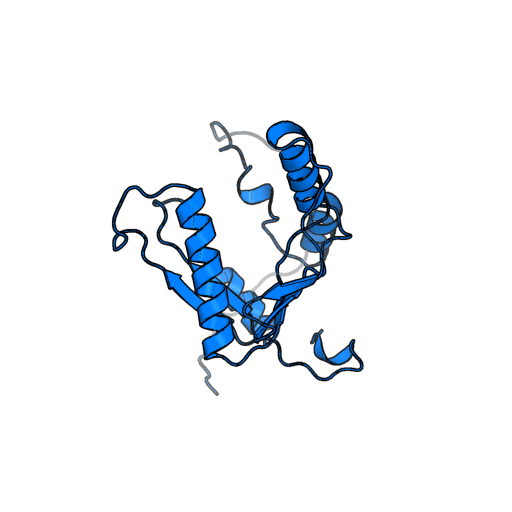0 90 ASP A CA 1
ATOM 725 C C . ASP A 1 90 ? -2.278 -1.443 -15.442 1.00 91.50 90 ASP A C 1
ATOM 727 O O . ASP A 1 90 ? -1.474 -2.121 -16.074 1.00 91.50 90 ASP A O 1
ATOM 731 N N . ASP A 1 91 ? -2.161 -1.295 -14.114 1.00 91.00 91 ASP A N 1
ATOM 732 C CA . ASP A 1 91 ? -1.098 -1.955 -13.335 1.00 91.00 91 ASP A CA 1
ATOM 733 C C . ASP A 1 91 ? -1.184 -3.487 -13.434 1.00 91.00 91 ASP A C 1
ATOM 735 O O . ASP A 1 91 ? -0.171 -4.197 -13.508 1.00 91.00 91 ASP A O 1
ATOM 739 N N . LEU A 1 92 ? -2.412 -4.015 -13.412 1.00 91.81 92 LEU A N 1
ATOM 740 C CA . LEU A 1 92 ? -2.680 -5.445 -13.547 1.00 91.81 92 LEU A CA 1
ATOM 741 C C . LEU A 1 92 ? -2.342 -5.925 -14.959 1.00 91.81 92 LEU A C 1
ATOM 743 O O . LEU A 1 92 ? -1.738 -6.993 -15.101 1.00 91.81 92 LEU A O 1
ATOM 747 N N . LEU A 1 93 ? -2.688 -5.139 -15.980 1.00 92.94 93 LEU A N 1
ATOM 748 C CA . LEU A 1 93 ? -2.336 -5.420 -17.369 1.00 92.94 93 LEU A CA 1
ATOM 749 C C . LEU A 1 93 ? -0.817 -5.396 -17.567 1.00 92.94 93 LEU A C 1
ATOM 751 O O . LEU A 1 93 ? -0.260 -6.357 -18.092 1.00 92.94 93 LEU A O 1
ATOM 755 N N . HIS A 1 94 ? -0.132 -4.358 -17.083 1.00 92.44 94 HIS A N 1
ATOM 756 C CA . HIS A 1 94 ? 1.327 -4.253 -17.130 1.00 92.44 94 HIS A CA 1
ATOM 757 C C . HIS A 1 94 ? 1.996 -5.458 -16.474 1.00 92.44 94 HIS A C 1
ATOM 759 O O . HIS A 1 94 ? 2.897 -6.062 -17.054 1.00 92.44 94 HIS A O 1
ATOM 765 N N . THR A 1 95 ? 1.521 -5.863 -15.296 1.00 91.75 95 THR A N 1
ATOM 766 C CA . THR A 1 95 ? 2.073 -7.037 -14.614 1.00 91.75 95 THR A CA 1
ATOM 767 C C . THR A 1 95 ? 1.804 -8.328 -15.386 1.00 91.75 95 THR A C 1
ATOM 769 O O . THR A 1 95 ? 2.693 -9.171 -15.483 1.00 91.75 95 THR A O 1
ATOM 772 N N . ALA A 1 96 ? 0.611 -8.484 -15.967 1.00 94.06 96 ALA A N 1
ATOM 773 C CA . ALA A 1 96 ? 0.272 -9.653 -16.777 1.00 94.06 96 ALA A CA 1
ATOM 774 C C . ALA A 1 96 ? 1.171 -9.772 -18.013 1.00 94.0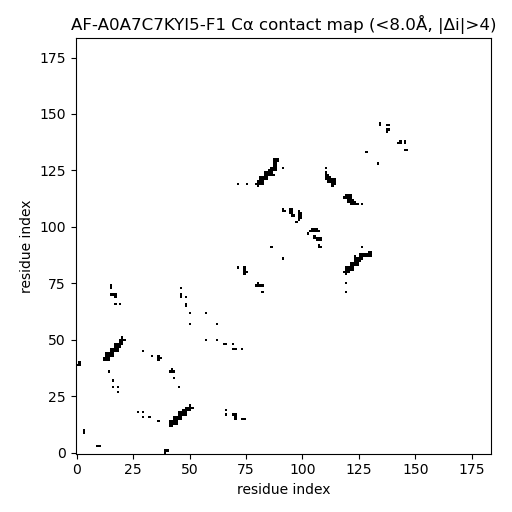6 96 ALA A C 1
ATOM 776 O O . ALA A 1 96 ? 1.678 -10.853 -18.304 1.00 94.06 96 ALA A O 1
ATOM 777 N N . LEU A 1 97 ? 1.411 -8.655 -18.704 1.00 95.69 97 LEU A N 1
ATOM 778 C CA . LEU A 1 97 ? 2.298 -8.601 -19.863 1.00 95.69 97 LEU A CA 1
ATOM 779 C C . LEU A 1 97 ? 3.750 -8.895 -19.474 1.00 95.69 97 LEU A C 1
ATOM 781 O O . LEU A 1 97 ? 4.400 -9.706 -20.129 1.00 95.69 97 LEU A O 1
ATOM 785 N N . LEU A 1 98 ? 4.247 -8.305 -18.382 1.00 93.38 98 LEU A N 1
ATOM 786 C CA . LEU A 1 98 ? 5.592 -8.595 -17.873 1.00 93.38 98 LEU A CA 1
ATOM 787 C C . LEU A 1 98 ? 5.762 -10.083 -17.545 1.00 93.38 98 LEU A C 1
ATOM 789 O O . LEU A 1 98 ? 6.740 -10.695 -17.969 1.00 93.38 98 LEU A O 1
ATOM 793 N N . ASN A 1 99 ? 4.797 -10.692 -16.854 1.00 92.88 99 ASN A N 1
ATOM 794 C CA . ASN A 1 99 ? 4.848 -12.118 -16.533 1.00 92.88 99 ASN A CA 1
ATOM 795 C C . ASN A 1 99 ? 4.763 -13.002 -17.784 1.00 92.88 99 ASN A C 1
ATOM 797 O O . ASN A 1 99 ? 5.460 -14.016 -17.870 1.00 92.88 99 ASN A O 1
ATOM 801 N N . LEU A 1 100 ? 3.966 -12.606 -18.777 1.00 95.69 100 LEU A N 1
ATOM 802 C CA . LEU A 1 100 ? 3.845 -13.341 -20.029 1.00 95.69 100 LEU A CA 1
ATOM 803 C C . LEU A 1 100 ? 5.160 -13.321 -20.816 1.00 95.69 100 LEU A C 1
ATOM 805 O O . LEU A 1 100 ? 5.630 -14.376 -21.232 1.00 95.69 100 LEU A O 1
ATOM 809 N N . PHE A 1 101 ? 5.775 -12.149 -20.991 1.00 95.94 101 PHE A N 1
ATOM 810 C CA . PHE A 1 101 ? 6.972 -12.008 -21.823 1.00 95.94 101 PHE A CA 1
ATOM 811 C C . PHE A 1 101 ? 8.262 -12.449 -21.128 1.00 95.94 101 PHE A C 1
ATOM 813 O O . PHE A 1 101 ? 9.139 -13.008 -21.780 1.00 95.94 101 PHE A O 1
ATOM 820 N N . VAL A 1 102 ? 8.392 -12.218 -19.819 1.00 94.25 102 VAL A N 1
ATOM 821 C CA . VAL A 1 102 ? 9.620 -12.546 -19.074 1.00 94.25 102 VAL A CA 1
ATOM 822 C C . VAL A 1 102 ? 9.579 -13.967 -18.517 1.00 94.25 102 VAL A C 1
ATOM 824 O O . VAL A 1 102 ? 10.605 -14.642 -18.461 1.00 94.25 102 VAL A O 1
ATOM 827 N N . HIS A 1 103 ? 8.403 -14.441 -18.100 1.00 92.62 103 HIS A N 1
ATOM 828 C CA . HIS A 1 103 ? 8.260 -15.724 -17.407 1.00 92.62 103 HIS A CA 1
ATOM 829 C C . HIS A 1 103 ? 7.431 -16.759 -18.176 1.00 92.62 103 HIS A C 1
ATOM 831 O O . HIS A 1 103 ? 7.331 -17.896 -17.714 1.00 92.62 103 HIS A O 1
ATOM 837 N N . GLY A 1 104 ? 6.843 -16.405 -19.326 1.00 95.06 104 GLY A N 1
ATOM 838 C CA . GLY A 1 104 ? 6.001 -17.313 -20.111 1.00 95.06 104 GLY A CA 1
ATOM 839 C C . GLY A 1 104 ? 4.687 -17.682 -19.418 1.00 95.06 104 GLY A C 1
ATOM 840 O O . GLY A 1 104 ? 4.093 -18.708 -19.744 1.00 95.06 104 GLY A O 1
ATOM 841 N N . LYS A 1 105 ? 4.247 -16.892 -18.428 1.00 93.12 105 LYS A N 1
ATOM 842 C CA . LYS A 1 105 ? 3.077 -17.193 -17.593 1.00 93.12 105 LYS A CA 1
ATOM 843 C C . LYS A 1 105 ? 2.042 -16.087 -17.674 1.00 93.12 105 LYS A C 1
ATOM 845 O O . LYS A 1 105 ? 2.344 -14.926 -17.412 1.00 93.12 105 LYS A O 1
ATOM 850 N N . LEU A 1 106 ? 0.798 -16.462 -17.954 1.00 92.31 106 LEU A N 1
ATOM 851 C CA . LEU A 1 106 ? -0.331 -15.540 -17.917 1.00 92.31 106 LEU A CA 1
ATOM 852 C C . LEU A 1 106 ? -0.853 -15.402 -16.478 1.00 92.31 106 LEU A C 1
ATOM 854 O O . LEU A 1 106 ? -1.869 -15.981 -16.104 1.00 92.31 106 LEU A O 1
ATOM 858 N N . GLU A 1 107 ? -0.120 -14.650 -15.661 1.00 91.56 107 GLU A N 1
ATOM 859 C CA . GLU A 1 107 ? -0.446 -14.384 -14.256 1.00 91.56 107 GLU A CA 1
ATOM 860 C C . GLU A 1 107 ? -0.463 -12.874 -13.995 1.00 91.56 107 GLU A C 1
ATOM 862 O O . GLU A 1 107 ? 0.403 -12.148 -14.474 1.00 91.56 107 GLU A O 1
ATOM 867 N N . THR A 1 108 ? -1.415 -12.385 -13.199 1.00 92.56 108 THR A N 1
ATOM 868 C CA . THR A 1 108 ? -1.507 -10.966 -12.804 1.00 92.56 108 THR A CA 1
ATOM 869 C C . THR A 1 108 ? -1.513 -10.805 -11.281 1.00 92.56 108 THR A C 1
ATOM 871 O O . THR A 1 108 ? -1.456 -11.776 -10.523 1.00 92.56 108 THR A O 1
ATOM 874 N N . ILE A 1 109 ? -1.574 -9.562 -10.806 1.00 89.06 109 ILE A N 1
ATOM 875 C CA . ILE A 1 109 ? -1.676 -9.246 -9.386 1.00 89.06 109 ILE A CA 1
ATOM 876 C C . ILE A 1 109 ? -3.103 -9.552 -8.902 1.00 89.06 109 ILE A C 1
ATOM 878 O O . ILE A 1 109 ? -4.049 -8.909 -9.355 1.00 89.06 109 ILE A O 1
ATOM 882 N N . PRO A 1 110 ? -3.296 -10.459 -7.927 1.00 90.12 110 PRO A N 1
ATOM 883 C CA . PRO A 1 110 ? -4.633 -10.763 -7.435 1.00 90.12 110 PRO A CA 1
ATOM 884 C C . PRO A 1 110 ? -5.235 -9.565 -6.667 1.00 90.12 110 PRO A C 1
ATOM 886 O O . PRO A 1 110 ? -4.519 -8.897 -5.905 1.00 90.12 110 PRO A O 1
ATOM 889 N N . PRO A 1 111 ? -6.549 -9.301 -6.795 1.00 89.94 111 PRO A N 1
ATOM 890 C CA . PRO A 1 111 ? -7.213 -8.165 -6.145 1.00 89.94 111 PRO A CA 1
ATOM 891 C C . PRO A 1 111 ? -7.237 -8.286 -4.614 1.00 89.94 111 PRO A C 1
ATOM 893 O O . PRO A 1 111 ? -7.137 -7.282 -3.907 1.00 89.94 111 PRO A O 1
ATOM 896 N N . LYS A 1 112 ? -7.286 -9.518 -4.094 1.00 92.81 112 LYS A N 1
ATOM 897 C CA . LYS A 1 112 ? -7.128 -9.852 -2.674 1.00 92.81 112 LYS A CA 1
ATOM 898 C C . LYS A 1 112 ? -5.918 -10.768 -2.504 1.00 92.81 112 LYS A C 1
ATOM 900 O O . LYS A 1 112 ? -5.775 -11.740 -3.240 1.00 92.81 112 LYS A O 1
ATOM 905 N N . ARG A 1 113 ? -5.053 -10.489 -1.524 1.00 93.12 113 ARG A N 1
ATOM 906 C CA . ARG A 1 113 ? -3.934 -11.383 -1.175 1.00 93.12 113 ARG A CA 1
ATOM 907 C C . ARG A 1 113 ? -3.696 -11.421 0.323 1.00 93.12 113 ARG A C 1
ATOM 909 O O . ARG A 1 113 ? -3.418 -10.392 0.927 1.00 93.12 113 ARG A O 1
ATOM 916 N N . GLU A 1 114 ? -3.738 -12.611 0.901 1.00 93.06 114 GLU A N 1
ATOM 917 C CA . GLU A 1 114 ? -3.410 -12.827 2.309 1.00 93.06 114 GLU A CA 1
ATOM 918 C C . GLU A 1 114 ? -1.894 -12.975 2.480 1.00 93.06 114 GLU A C 1
ATOM 920 O O . GLU A 1 114 ? -1.212 -13.614 1.676 1.00 93.06 114 GLU A O 1
ATOM 925 N N . LEU A 1 115 ? -1.351 -12.322 3.505 1.00 89.12 115 LEU A N 1
ATOM 926 C CA . LEU A 1 115 ? 0.067 -12.301 3.843 1.00 89.12 115 LEU A CA 1
ATOM 927 C C . LEU A 1 115 ? 0.264 -12.698 5.309 1.00 89.12 115 LEU A C 1
ATOM 929 O O . LEU A 1 115 ? -0.645 -12.589 6.132 1.00 89.12 115 LEU A O 1
ATOM 933 N N . PHE A 1 116 ? 1.475 -13.160 5.633 1.00 88.75 116 PHE A N 1
ATOM 934 C CA . PHE A 1 116 ? 1.895 -13.480 7.003 1.00 88.75 116 PHE A CA 1
ATOM 935 C C . PHE A 1 116 ? 0.932 -14.433 7.735 1.00 88.75 116 PHE A C 1
ATOM 937 O O . PHE A 1 116 ? 0.585 -14.205 8.891 1.00 88.75 116 PHE A O 1
ATOM 944 N N . ARG A 1 117 ? 0.483 -15.497 7.049 1.00 88.00 117 ARG A N 1
ATOM 945 C CA . ARG A 1 117 ? -0.485 -16.484 7.574 1.00 88.00 117 ARG A CA 1
ATOM 946 C C . ARG A 1 117 ? -1.813 -15.852 8.024 1.00 88.00 117 ARG A C 1
ATOM 948 O O . ARG A 1 117 ? -2.368 -16.233 9.047 1.00 88.00 117 ARG A O 1
ATOM 955 N N . GLY A 1 118 ? -2.291 -14.861 7.274 1.00 84.88 118 GLY A N 1
ATOM 956 C CA . GLY A 1 118 ? -3.579 -14.209 7.517 1.00 84.88 118 GLY A CA 1
ATOM 957 C C . GLY A 1 118 ? -3.528 -13.019 8.476 1.00 84.88 118 GLY A C 1
ATOM 958 O O . GLY A 1 118 ? -4.563 -12.398 8.692 1.00 84.88 118 GLY A O 1
ATOM 959 N N . ARG A 1 119 ? -2.352 -12.642 9.011 1.00 87.56 119 ARG A N 1
ATOM 960 C CA . ARG A 1 119 ? -2.232 -11.434 9.853 1.00 87.56 119 ARG A CA 1
ATOM 961 C C . ARG A 1 119 ? -2.598 -10.160 9.096 1.00 87.56 119 ARG A C 1
ATOM 963 O O . ARG A 1 119 ? -3.259 -9.291 9.650 1.00 87.56 119 ARG A O 1
ATOM 970 N N . ILE A 1 120 ? -2.183 -10.060 7.830 1.00 91.50 120 ILE A N 1
ATOM 971 C CA . ILE A 1 120 ? -2.481 -8.906 6.976 1.00 91.50 120 ILE A CA 1
ATOM 972 C C . ILE A 1 120 ? -3.091 -9.393 5.669 1.00 91.50 120 ILE A C 1
ATOM 974 O O . ILE A 1 120 ? -2.519 -10.226 4.967 1.00 91.50 120 ILE A O 1
ATOM 978 N N . THR A 1 121 ? -4.231 -8.820 5.303 1.00 93.12 121 THR A N 1
ATOM 979 C CA . THR A 1 121 ? -4.869 -9.027 4.003 1.00 93.12 121 THR A CA 1
ATOM 980 C C . THR A 1 121 ? -4.728 -7.778 3.145 1.00 93.12 121 THR A C 1
ATOM 982 O O . THR A 1 121 ? -5.183 -6.698 3.515 1.00 93.12 121 THR A O 1
ATOM 985 N N . LEU A 1 122 ? -4.125 -7.921 1.969 1.00 92.88 122 LEU A N 1
ATOM 986 C CA . LEU A 1 122 ? -4.095 -6.868 0.963 1.00 92.88 122 LEU A CA 1
ATOM 987 C C . LEU A 1 122 ? -5.386 -6.858 0.168 1.00 92.88 122 LEU A C 1
ATOM 989 O O . LEU A 1 122 ? -5.820 -7.907 -0.314 1.00 92.88 122 LEU A O 1
ATOM 993 N N . ILE A 1 123 ? -5.930 -5.664 -0.021 1.00 93.38 123 ILE A N 1
ATOM 994 C CA . ILE A 1 123 ? -7.090 -5.410 -0.868 1.00 93.38 123 ILE A CA 1
ATOM 995 C C . ILE A 1 123 ? -6.747 -4.328 -1.895 1.00 93.38 123 ILE A C 1
ATOM 997 O O . ILE A 1 123 ? -6.023 -3.377 -1.597 1.00 93.38 123 ILE A O 1
ATOM 1001 N N . ARG A 1 124 ? -7.237 -4.483 -3.125 1.00 93.12 124 ARG A N 1
ATOM 1002 C CA . ARG A 1 124 ? -7.028 -3.530 -4.225 1.00 93.12 124 ARG A CA 1
ATOM 1003 C C . ARG A 1 124 ? -8.376 -3.137 -4.832 1.00 93.12 124 ARG A C 1
ATOM 1005 O O . ARG A 1 124 ? -8.807 -3.745 -5.813 1.00 93.12 124 ARG A O 1
ATOM 1012 N N . PRO A 1 125 ? -9.071 -2.154 -4.239 1.00 88.94 125 PRO A N 1
ATOM 1013 C CA . PRO A 1 125 ? -10.427 -1.802 -4.655 1.00 88.94 125 PRO A CA 1
ATOM 1014 C C . PRO A 1 125 ? -10.492 -1.146 -6.043 1.00 88.94 125 PRO A C 1
ATOM 1016 O O . PRO A 1 125 ? -11.538 -1.189 -6.676 1.00 88.94 125 PRO A O 1
ATOM 1019 N N . LEU A 1 126 ? -9.389 -0.572 -6.537 1.00 91.25 126 LEU A N 1
ATOM 1020 C CA . LEU A 1 126 ? -9.355 0.180 -7.801 1.00 91.25 126 LEU A CA 1
ATOM 1021 C C . LEU A 1 126 ? -9.011 -0.681 -9.029 1.00 91.25 126 LEU A C 1
ATOM 1023 O O . LEU A 1 126 ? -8.852 -0.151 -10.120 1.00 91.25 126 LEU A O 1
ATOM 1027 N N . THR A 1 127 ? -8.931 -2.005 -8.882 1.00 90.62 127 THR A N 1
ATOM 1028 C CA . THR A 1 127 ? -8.487 -2.928 -9.950 1.00 90.62 127 THR A CA 1
ATOM 1029 C C . THR A 1 127 ? -9.396 -2.987 -11.173 1.00 90.62 127 THR A C 1
ATOM 1031 O O . THR A 1 127 ? -8.968 -3.470 -12.214 1.00 90.62 127 THR A O 1
ATOM 1034 N N . LEU A 1 128 ? -10.634 -2.508 -11.053 1.00 89.38 128 LEU A N 1
ATOM 1035 C CA . LEU A 1 128 ? -11.604 -2.456 -12.149 1.00 89.38 128 LEU A CA 1
ATOM 1036 C C . LEU A 1 128 ? -11.614 -1.111 -12.885 1.00 89.38 128 LEU A C 1
ATOM 1038 O O . LEU A 1 128 ? -12.328 -0.979 -13.871 1.00 89.38 128 LEU A O 1
ATOM 1042 N N . LEU A 1 129 ? -10.865 -0.119 -12.396 1.00 92.25 129 LEU A N 1
ATOM 1043 C CA . LEU A 1 129 ? -10.826 1.224 -12.965 1.00 92.25 129 LEU A CA 1
ATOM 1044 C C . LEU A 1 129 ? -9.552 1.403 -13.781 1.00 92.25 129 LEU A C 1
ATOM 1046 O O . LEU A 1 129 ? -8.467 1.049 -13.320 1.00 92.25 129 LEU A O 1
ATOM 1050 N N . SER A 1 130 ? -9.686 1.983 -14.968 1.00 92.38 130 SER A N 1
ATOM 1051 C CA . SER A 1 130 ? -8.548 2.437 -15.768 1.00 92.38 130 SER A CA 1
ATOM 1052 C C . SER A 1 130 ? -7.946 3.727 -15.205 1.00 92.38 130 SER A C 1
ATOM 1054 O O . SER A 1 130 ? -8.608 4.505 -14.510 1.00 92.38 130 SER A O 1
ATOM 1056 N N . GLU A 1 131 ? -6.693 4.000 -15.551 1.00 89.81 131 GLU A N 1
ATOM 1057 C CA . GLU A 1 131 ? -6.007 5.249 -15.221 1.00 89.81 131 GLU A CA 1
ATOM 1058 C C . GLU A 1 131 ? -6.800 6.465 -15.721 1.00 89.81 131 GLU A C 1
ATOM 1060 O O . GLU A 1 131 ? -7.023 7.419 -14.976 1.00 89.81 131 GLU A O 1
ATOM 1065 N N . ALA A 1 132 ? -7.332 6.399 -16.946 1.00 89.50 132 ALA A N 1
ATOM 1066 C CA . ALA A 1 132 ? -8.140 7.469 -17.526 1.00 89.50 132 ALA A CA 1
ATOM 1067 C C . ALA A 1 132 ? -9.408 7.771 -16.706 1.00 89.50 132 ALA A C 1
ATOM 1069 O O . ALA A 1 132 ? -9.801 8.935 -16.559 1.00 89.50 132 ALA A O 1
ATOM 1070 N N . GLU A 1 133 ? -10.062 6.743 -16.163 1.00 90.31 133 GLU A N 1
ATOM 1071 C CA . GLU A 1 133 ? -11.222 6.909 -15.283 1.00 90.31 133 GLU A CA 1
ATOM 1072 C C . GLU A 1 133 ? -10.821 7.487 -13.929 1.00 90.31 133 GLU A C 1
ATOM 1074 O O . GLU A 1 133 ? -11.487 8.402 -13.440 1.00 90.31 133 GLU A O 1
ATOM 1079 N N . LEU A 1 134 ? -9.708 7.021 -13.355 1.00 88.56 134 LEU A N 1
ATOM 1080 C CA . LEU A 1 134 ? -9.173 7.556 -12.104 1.00 88.56 134 LEU A CA 1
ATOM 1081 C C . LEU A 1 134 ? -8.789 9.026 -12.229 1.00 88.56 134 LEU A C 1
ATOM 1083 O O . LEU A 1 134 ? -9.097 9.810 -11.337 1.00 88.56 134 LEU A O 1
ATOM 1087 N N . GLU A 1 135 ? -8.188 9.437 -13.342 1.00 88.75 135 GLU A N 1
ATOM 1088 C CA . GLU A 1 135 ? -7.890 10.843 -13.583 1.00 88.75 135 GLU A CA 1
ATOM 1089 C C . GLU A 1 135 ? -9.155 11.697 -13.718 1.00 88.75 135 GLU A C 1
ATOM 1091 O O . GLU A 1 135 ? -9.221 12.815 -13.202 1.00 88.75 135 GLU A O 1
ATOM 1096 N N . ARG A 1 136 ? -10.174 11.202 -14.436 1.00 89.12 136 ARG A N 1
ATOM 1097 C CA . ARG A 1 136 ? -11.465 11.900 -14.563 1.00 89.12 136 ARG A CA 1
ATOM 1098 C C . ARG A 1 136 ? -12.131 12.048 -13.199 1.00 89.12 136 ARG A C 1
ATOM 1100 O O . ARG A 1 136 ? -12.574 13.148 -12.865 1.00 89.12 136 ARG A O 1
ATOM 1107 N N . LEU A 1 137 ? -12.139 10.978 -12.407 1.00 88.00 137 LEU A N 1
ATOM 1108 C CA . LEU A 1 137 ? -12.646 10.988 -11.042 1.00 88.00 137 LEU A CA 1
ATOM 1109 C C . LEU A 1 137 ? -11.860 11.982 -10.180 1.00 88.00 137 LEU A C 1
ATOM 1111 O O . LEU A 1 137 ? -12.465 12.827 -9.521 1.00 88.00 137 LEU A O 1
ATOM 1115 N N . ALA A 1 138 ? -10.528 11.952 -10.251 1.00 87.38 138 ALA A N 1
ATOM 1116 C CA . ALA A 1 138 ? -9.659 12.840 -9.493 1.00 87.38 138 ALA A CA 1
ATOM 1117 C C . ALA A 1 138 ? -9.941 14.322 -9.795 1.00 87.38 138 ALA A C 1
ATOM 1119 O O . ALA A 1 138 ? -10.121 15.121 -8.876 1.00 87.38 138 ALA A O 1
ATOM 1120 N N . ARG A 1 139 ? -10.075 14.673 -11.082 1.00 87.50 139 ARG A N 1
ATOM 1121 C CA . ARG A 1 139 ? -10.442 16.028 -11.523 1.00 87.50 139 ARG A CA 1
ATOM 1122 C C . ARG A 1 139 ? -11.822 16.443 -11.011 1.00 87.50 139 ARG A C 1
ATOM 1124 O O . ARG A 1 139 ? -11.975 17.566 -10.541 1.00 87.50 139 ARG A O 1
ATOM 1131 N N . SER A 1 140 ? -12.808 15.544 -11.064 1.00 86.81 140 SER A N 1
ATOM 1132 C CA . SER A 1 140 ? -14.174 15.827 -10.593 1.00 86.81 140 SER A CA 1
ATOM 1133 C C . SER A 1 140 ? -14.251 16.077 -9.082 1.00 86.81 140 SER A C 1
ATOM 1135 O O . SER A 1 140 ? -15.038 16.904 -8.632 1.00 86.81 140 SER A O 1
ATOM 1137 N N . LEU A 1 141 ? -13.388 15.413 -8.310 1.00 83.94 141 LEU A N 1
ATOM 1138 C CA . LEU A 1 141 ? -13.270 15.565 -6.860 1.00 83.94 141 LEU A CA 1
ATOM 1139 C C . LEU A 1 141 ? -12.358 16.732 -6.440 1.00 83.94 141 LEU A C 1
ATOM 1141 O O . LEU A 1 141 ? -12.181 16.966 -5.247 1.00 83.94 141 LEU A O 1
ATOM 1145 N N . GLY A 1 142 ? -11.788 17.474 -7.395 1.00 81.81 142 GLY A N 1
ATOM 1146 C CA . GLY A 1 142 ? -10.935 18.629 -7.113 1.00 81.81 142 GLY A CA 1
ATOM 1147 C C . GLY A 1 142 ? -9.501 18.281 -6.701 1.00 81.81 142 GLY A C 1
ATOM 1148 O O . GLY A 1 142 ? -8.809 19.132 -6.143 1.00 81.81 142 GLY A O 1
ATOM 1149 N N . PHE A 1 143 ? -9.021 17.063 -6.976 1.00 76.94 143 PHE A N 1
ATOM 1150 C CA . PHE A 1 143 ? -7.610 16.727 -6.785 1.00 76.94 143 PHE A CA 1
ATOM 1151 C C . PHE A 1 143 ? -6.773 17.302 -7.932 1.00 76.94 143 PHE A C 1
ATOM 1153 O O . PHE A 1 143 ? -6.804 16.817 -9.065 1.00 76.94 143 PHE A O 1
ATOM 1160 N N . SER A 1 144 ? -6.005 1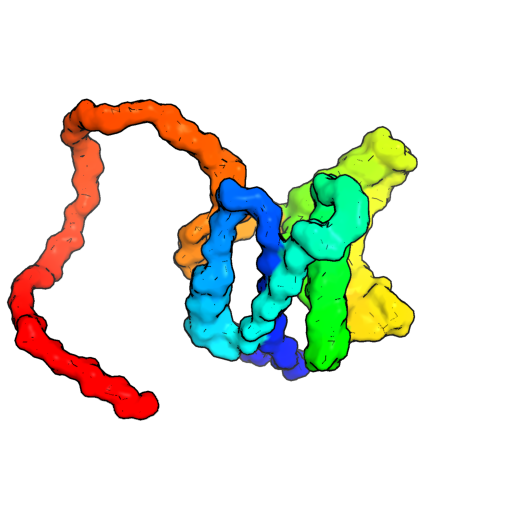8.351 -7.644 1.00 58.41 144 SER A N 1
ATOM 1161 C CA . SER A 1 144 ? -5.040 18.938 -8.573 1.00 58.41 144 SER A CA 1
ATOM 1162 C C . SER A 1 144 ? -3.702 18.192 -8.491 1.00 58.41 144 SER A C 1
ATOM 1164 O O . SER A 1 144 ? -2.892 18.484 -7.616 1.00 58.41 144 SER A O 1
ATOM 1166 N N . GLY A 1 145 ? -3.470 17.230 -9.389 1.00 58.69 145 GLY A N 1
ATOM 1167 C CA . GLY A 1 145 ? -2.199 16.492 -9.474 1.00 58.69 145 GLY A CA 1
ATOM 1168 C C . GLY A 1 145 ? -2.389 14.986 -9.614 1.00 58.69 145 GLY A C 1
ATOM 1169 O O . GLY A 1 145 ? -1.987 14.236 -8.732 1.00 58.69 145 GLY A O 1
ATOM 1170 N N . GLY A 1 146 ? -3.035 14.553 -10.702 1.00 49.16 146 GLY A N 1
ATOM 1171 C CA . GLY A 1 146 ? -3.219 13.130 -11.007 1.00 49.16 146 GLY A CA 1
ATOM 1172 C C . GLY A 1 146 ? -1.893 12.346 -11.074 1.00 49.16 146 GLY A C 1
ATOM 1173 O O . GLY A 1 146 ? -0.819 12.952 -11.075 1.00 49.16 146 GLY A O 1
ATOM 1174 N N . PRO A 1 147 ? -1.948 11.003 -11.145 1.00 46.16 147 PRO A N 1
ATOM 1175 C CA . PRO A 1 147 ? -0.760 10.133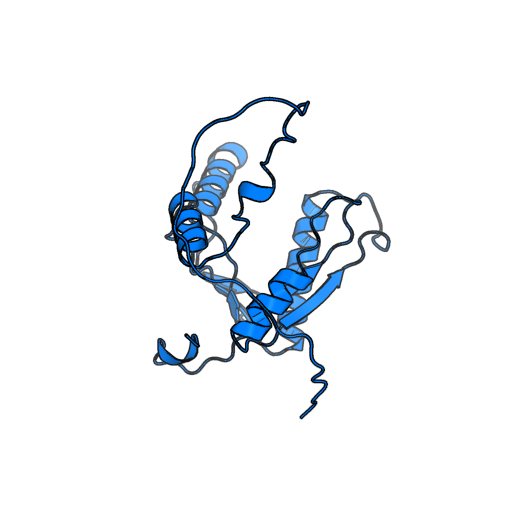 -11.186 1.00 46.16 147 PRO A CA 1
ATOM 1176 C C . PRO A 1 147 ? 0.250 10.509 -12.291 1.00 46.16 147 PRO A C 1
ATOM 1178 O O . PRO A 1 147 ? 1.452 10.299 -12.131 1.00 46.16 147 PRO A O 1
ATOM 1181 N N . SER A 1 148 ? -0.216 11.178 -13.348 1.00 38.88 148 SER A N 1
ATOM 1182 C CA . SER A 1 148 ? 0.555 11.735 -14.463 1.00 38.88 148 SER A CA 1
ATOM 1183 C C . SER A 1 148 ? 1.371 13.005 -14.146 1.00 38.88 148 SER A C 1
ATOM 1185 O O . SER A 1 148 ? 2.058 13.535 -15.022 1.00 38.88 148 SER A O 1
ATOM 1187 N N . ALA A 1 149 ? 1.390 13.495 -12.900 1.00 40.34 149 ALA A N 1
ATOM 1188 C CA . ALA A 1 149 ? 2.225 14.638 -12.501 1.00 40.34 149 ALA A CA 1
ATOM 1189 C C . ALA A 1 149 ? 3.743 14.356 -12.578 1.00 40.34 149 ALA A C 1
ATOM 1191 O O . ALA A 1 149 ? 4.537 15.294 -12.561 1.00 40.34 149 ALA A O 1
ATOM 1192 N N . HIS A 1 150 ? 4.153 13.087 -12.689 1.00 38.91 150 HIS A N 1
ATOM 1193 C CA . HIS A 1 150 ? 5.551 12.695 -12.917 1.00 38.91 150 HIS A CA 1
ATOM 1194 C C . HIS A 1 150 ? 5.942 12.646 -14.405 1.00 38.91 150 HIS A C 1
ATOM 1196 O O . HIS A 1 150 ? 7.128 12.599 -14.715 1.00 38.91 150 HIS A O 1
ATOM 1202 N N . THR A 1 151 ? 4.965 12.702 -15.316 1.00 30.73 151 THR A N 1
ATOM 1203 C CA . THR A 1 151 ? 5.150 12.805 -16.777 1.00 30.73 151 THR A CA 1
ATOM 1204 C C . THR A 1 151 ? 4.946 14.226 -17.301 1.00 30.73 151 THR A C 1
ATOM 1206 O O . THR A 1 151 ? 4.884 14.432 -18.510 1.00 30.73 151 THR A O 1
ATOM 1209 N N . ALA A 1 152 ? 4.857 15.227 -16.417 1.00 32.34 152 ALA A N 1
ATOM 1210 C CA . ALA A 1 152 ? 4.985 16.614 -16.835 1.00 32.34 152 ALA A CA 1
ATOM 1211 C C . ALA A 1 152 ? 6.441 16.853 -17.249 1.00 32.34 152 ALA A C 1
ATOM 1213 O O . ALA A 1 152 ? 7.294 17.195 -16.430 1.00 32.34 152 ALA A O 1
ATOM 1214 N N . GLU A 1 153 ? 6.715 16.626 -18.533 1.00 30.88 153 GLU A N 1
ATOM 1215 C CA . GLU A 1 153 ? 7.837 17.221 -19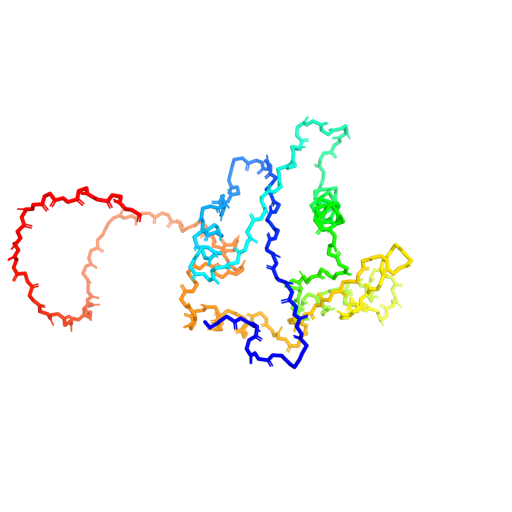.241 1.00 30.88 153 GLU A CA 1
ATOM 1216 C C . GLU A 1 153 ? 8.009 18.660 -18.749 1.00 30.88 153 GLU A C 1
ATOM 1218 O O . GLU A 1 153 ? 7.069 19.461 -18.766 1.00 30.88 153 GLU A O 1
ATOM 1223 N N . THR A 1 154 ? 9.210 18.977 -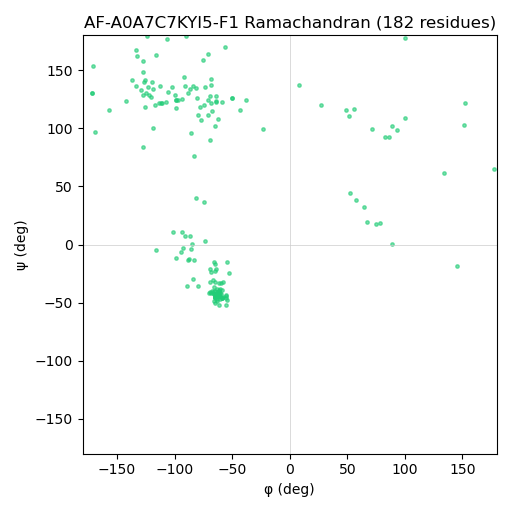18.270 1.00 29.72 154 THR A N 1
ATOM 1224 C CA . THR A 1 154 ? 9.659 20.349 -18.053 1.00 29.72 154 THR A CA 1
ATOM 1225 C C . THR A 1 154 ? 9.226 21.181 -19.260 1.00 29.72 154 THR A C 1
ATOM 1227 O O . THR A 1 154 ? 9.709 20.902 -20.360 1.00 29.72 154 THR A O 1
ATOM 1230 N N . PRO A 1 155 ? 8.340 22.187 -19.124 1.00 31.22 155 PRO A N 1
ATOM 1231 C CA . PRO A 1 155 ? 7.996 22.992 -20.274 1.00 31.22 155 PRO A CA 1
ATOM 1232 C C . PRO A 1 155 ? 9.248 23.777 -20.651 1.00 31.22 155 PRO A C 1
ATOM 1234 O O . PRO A 1 155 ? 9.765 24.593 -19.881 1.00 31.22 155 PRO A O 1
ATOM 1237 N N . ALA A 1 156 ? 9.765 23.458 -21.833 1.00 29.92 156 ALA A N 1
ATOM 1238 C CA . ALA A 1 156 ? 10.815 24.204 -22.482 1.00 29.92 156 ALA A CA 1
ATOM 1239 C C . ALA A 1 156 ? 10.439 25.693 -22.504 1.00 29.92 156 ALA A C 1
ATOM 1241 O O . ALA A 1 156 ? 9.368 26.065 -22.968 1.00 29.92 156 ALA A O 1
ATOM 1242 N N . GLY A 1 157 ? 11.348 26.519 -21.991 1.00 28.11 157 GLY A N 1
ATOM 1243 C CA . GLY A 1 157 ? 11.694 27.817 -22.561 1.00 28.11 157 GLY A CA 1
ATOM 1244 C C . GLY A 1 157 ? 10.589 28.856 -22.796 1.00 28.11 157 GLY A C 1
ATOM 1245 O O . GLY A 1 157 ? 9.838 28.796 -23.759 1.00 28.11 157 GLY A O 1
ATOM 1246 N N . ASN A 1 158 ? 10.752 29.960 -22.061 1.00 28.92 158 ASN A N 1
ATOM 1247 C CA . ASN A 1 158 ? 10.586 31.342 -22.532 1.00 28.92 158 ASN A CA 1
ATOM 1248 C C . ASN A 1 158 ? 9.182 31.991 -22.441 1.00 28.92 158 ASN A C 1
ATOM 1250 O O . ASN A 1 158 ? 8.320 31.853 -23.301 1.00 28.92 158 ASN A O 1
ATOM 1254 N N . ARG A 1 159 ? 9.011 32.844 -21.417 1.00 33.19 159 ARG A N 1
ATOM 1255 C CA . ARG A 1 159 ? 8.194 34.078 -21.507 1.00 33.19 159 ARG A CA 1
ATOM 1256 C C . ARG A 1 159 ? 8.953 35.095 -22.393 1.00 33.19 159 ARG A C 1
ATOM 1258 O O . ARG A 1 159 ? 10.166 34.934 -22.482 1.00 33.19 159 ARG A O 1
ATOM 1265 N N . PRO A 1 160 ? 8.372 36.188 -22.939 1.00 36.47 160 PRO A N 1
ATOM 1266 C CA . PRO A 1 160 ? 7.015 36.729 -22.785 1.00 36.47 160 PRO A CA 1
ATOM 1267 C C . PRO A 1 160 ? 6.328 37.107 -24.125 1.00 36.47 160 PRO A C 1
ATOM 1269 O O . PRO A 1 160 ? 6.985 37.380 -25.123 1.00 36.47 160 PRO A O 1
ATOM 1272 N N . GLY A 1 161 ? 4.999 37.256 -24.125 1.00 25.27 161 GLY A N 1
ATOM 1273 C CA . GLY A 1 161 ? 4.314 38.014 -25.179 1.00 25.27 161 GLY A CA 1
ATOM 1274 C C . GLY A 1 161 ? 2.873 37.594 -25.453 1.00 25.27 161 GLY A C 1
ATOM 1275 O O . GLY A 1 161 ? 2.619 36.469 -25.853 1.00 25.27 161 GLY A O 1
ATOM 1276 N N . GLY A 1 162 ? 1.950 38.548 -25.311 1.00 24.03 162 GLY A N 1
ATOM 1277 C CA . GLY A 1 162 ? 0.794 38.652 -26.205 1.00 24.03 162 GLY A CA 1
ATOM 1278 C C . GLY A 1 162 ? -0.459 37.832 -25.883 1.00 24.03 162 GLY A C 1
ATOM 1279 O O . GLY A 1 162 ? -0.644 36.742 -26.393 1.00 24.03 162 GLY A O 1
ATOM 1280 N N . CYS A 1 163 ? -1.379 38.468 -25.152 1.00 26.94 163 CYS A N 1
ATOM 1281 C CA . CYS A 1 163 ? -2.774 38.676 -25.566 1.00 26.94 163 CYS A CA 1
ATOM 1282 C C . CYS A 1 163 ? -3.595 37.481 -26.112 1.00 26.94 163 CYS A C 1
ATOM 1284 O O . CYS A 1 163 ? -3.437 37.081 -27.260 1.00 26.94 163 CYS A O 1
ATOM 1286 N N . GLY A 1 164 ? -4.656 37.094 -25.383 1.00 25.39 164 GLY A N 1
ATOM 1287 C CA . GLY A 1 164 ? -5.917 36.744 -26.052 1.00 25.39 164 GLY A CA 1
ATOM 1288 C C . GLY A 1 164 ? -6.842 35.732 -25.372 1.00 25.39 164 GLY A C 1
ATOM 1289 O O . GLY A 1 164 ? -6.702 34.538 -25.589 1.00 25.39 164 GLY A O 1
ATOM 1290 N N . ARG A 1 165 ? -7.906 36.269 -24.749 1.00 28.86 165 ARG A N 1
ATOM 1291 C CA . ARG A 1 165 ? -9.229 35.660 -24.443 1.00 28.86 165 ARG A CA 1
ATOM 1292 C C . ARG A 1 165 ? -9.303 34.796 -23.168 1.00 28.86 165 ARG A C 1
ATOM 1294 O O . ARG A 1 165 ? -8.904 33.646 -23.151 1.00 28.86 165 ARG A O 1
ATOM 1301 N N . ARG A 1 166 ? -9.682 35.369 -22.017 1.00 22.61 166 ARG A N 1
ATOM 1302 C CA . ARG A 1 166 ? -11.032 35.812 -21.570 1.00 22.61 166 ARG A CA 1
ATOM 1303 C C . ARG A 1 166 ? -11.965 34.636 -21.247 1.00 22.61 166 ARG A C 1
ATOM 1305 O O . ARG A 1 166 ? -12.662 34.150 -22.124 1.00 22.61 166 ARG A O 1
ATOM 1312 N N . TRP A 1 167 ? -12.073 34.330 -19.956 1.00 22.75 167 TRP A N 1
ATOM 1313 C CA . TRP A 1 167 ? -13.347 33.993 -19.321 1.00 22.75 167 TRP A CA 1
ATOM 1314 C C . TRP A 1 167 ? -13.579 35.002 -18.198 1.00 22.75 167 TRP A C 1
ATOM 1316 O O . TRP A 1 167 ? -12.690 35.279 -17.396 1.00 22.75 167 TRP A O 1
ATOM 1326 N N . SER A 1 168 ? -14.747 35.630 -18.220 1.00 22.52 168 SER A N 1
ATOM 1327 C CA . SER A 1 168 ? -15.152 36.723 -17.340 1.00 22.52 168 SER A CA 1
ATOM 1328 C C . SER A 1 168 ? -16.500 36.397 -16.723 1.00 22.52 168 SER A C 1
ATOM 1330 O O . SER A 1 168 ? -17.393 36.080 -17.496 1.00 22.52 168 SER A O 1
ATOM 1332 N N . VAL A 1 169 ? -16.634 36.574 -15.405 1.00 24.31 169 VAL A N 1
ATOM 1333 C CA . VAL A 1 169 ? -17.809 37.031 -14.618 1.00 24.31 169 VAL A CA 1
ATOM 1334 C C . VAL A 1 169 ? -17.222 37.296 -13.207 1.00 24.31 169 VAL A C 1
ATOM 1336 O O . VAL A 1 169 ? -16.762 36.361 -12.570 1.00 24.31 169 VAL A O 1
ATOM 1339 N N . SER A 1 170 ? -16.856 38.520 -12.787 1.00 26.11 170 SER A N 1
ATOM 1340 C CA . SER A 1 170 ? -17.684 39.647 -12.293 1.00 26.11 170 SER A CA 1
ATOM 1341 C C . SER A 1 170 ? -18.648 39.207 -11.173 1.00 26.11 170 SER A C 1
ATOM 1343 O O . SER A 1 170 ? -19.550 38.437 -11.437 1.00 26.11 170 SER A O 1
ATOM 1345 N N . THR A 1 171 ? -18.513 39.579 -9.897 1.00 26.78 171 THR A N 1
ATOM 1346 C CA . THR A 1 171 ? -18.645 40.945 -9.354 1.00 26.78 171 THR A CA 1
ATOM 1347 C C . THR A 1 171 ? -18.205 41.029 -7.878 1.00 26.78 171 THR A C 1
ATOM 1349 O O . THR A 1 171 ? -18.438 40.089 -7.124 1.00 26.78 171 THR A O 1
ATOM 1352 N N . ARG A 1 172 ? -17.775 42.245 -7.487 1.00 24.00 172 ARG A N 1
ATOM 1353 C CA . ARG A 1 172 ? -17.678 42.868 -6.140 1.00 24.00 172 ARG A CA 1
ATOM 1354 C C . ARG A 1 172 ? -16.359 42.757 -5.344 1.00 24.00 172 ARG A C 1
ATOM 1356 O O . ARG A 1 172 ? -16.097 41.810 -4.618 1.00 24.00 172 ARG A O 1
ATOM 1363 N N . ARG A 1 173 ? -15.586 43.848 -5.429 1.00 26.98 173 ARG A N 1
ATOM 1364 C CA . ARG A 1 173 ? -14.729 44.452 -4.378 1.00 26.98 173 ARG A CA 1
ATOM 1365 C C . ARG A 1 173 ? -15.564 45.500 -3.587 1.00 26.98 173 ARG A C 1
ATOM 1367 O O . ARG A 1 173 ? -16.660 45.792 -4.069 1.00 26.98 173 ARG A O 1
ATOM 1374 N N . PRO A 1 174 ? -15.055 46.215 -2.553 1.00 39.22 174 PRO A N 1
ATOM 1375 C CA . PRO A 1 174 ? -13.876 46.004 -1.687 1.00 39.22 174 PRO A CA 1
ATOM 1376 C C . PRO A 1 174 ? -14.160 46.204 -0.172 1.00 39.22 174 PRO A C 1
ATOM 1378 O O . PRO A 1 174 ? -15.107 46.876 0.215 1.00 39.22 174 PRO A O 1
ATOM 1381 N N . GLY A 1 175 ? -13.210 45.771 0.664 1.00 25.88 175 GLY A N 1
ATOM 1382 C CA . GLY A 1 175 ? -12.828 46.505 1.877 1.00 25.88 175 GLY A CA 1
ATOM 1383 C C . GLY A 1 175 ? -13.403 46.000 3.196 1.00 25.88 175 GLY A C 1
ATOM 1384 O O . GLY A 1 175 ? -14.557 46.248 3.503 1.00 25.88 175 GLY A O 1
ATOM 1385 N N . THR A 1 176 ? -12.562 45.395 4.035 1.00 28.55 176 THR A N 1
ATOM 1386 C CA . THR A 1 176 ? -12.190 45.966 5.343 1.00 28.55 176 THR A CA 1
ATOM 1387 C C . THR A 1 176 ? -11.064 45.151 5.967 1.00 28.55 176 THR A C 1
ATOM 1389 O O . THR A 1 176 ? -11.093 43.927 6.033 1.00 28.55 176 THR A O 1
ATOM 1392 N N . THR A 1 177 ? -10.044 45.877 6.396 1.00 31.89 177 THR A N 1
ATOM 1393 C CA . THR A 1 177 ? -8.996 45.451 7.311 1.00 31.89 177 THR A CA 1
ATOM 1394 C C . THR A 1 177 ? -9.614 45.253 8.696 1.00 31.89 177 THR A C 1
ATOM 1396 O O . THR A 1 177 ? -10.130 46.223 9.241 1.00 31.89 177 THR A O 1
ATOM 1399 N N . SER A 1 178 ? -9.528 44.061 9.291 1.00 24.08 178 SER A N 1
ATOM 1400 C CA . SER A 1 178 ? -9.470 43.900 10.754 1.00 24.08 178 SER A CA 1
ATOM 1401 C C . SER A 1 178 ? -9.175 42.459 11.187 1.00 24.08 178 SER A C 1
ATOM 1403 O O . SER A 1 178 ? -9.783 41.499 10.729 1.00 24.08 178 SER A O 1
ATOM 1405 N N . CYS A 1 179 ? -8.186 42.366 12.078 1.00 25.17 179 CYS A N 1
ATOM 1406 C CA . CYS A 1 179 ? -8.044 41.470 13.226 1.00 25.17 179 CYS A CA 1
ATOM 1407 C C . CYS A 1 179 ? -9.050 40.328 13.428 1.00 25.17 179 CYS A C 1
ATOM 1409 O O . CYS A 1 179 ? -10.255 40.544 13.502 1.00 25.17 179 CYS A O 1
ATOM 1411 N N . GLY A 1 180 ? -8.514 39.156 13.784 1.00 25.19 180 GLY A N 1
ATOM 1412 C CA . GLY A 1 180 ? -9.296 38.126 14.462 1.00 25.19 180 GLY A CA 1
ATOM 1413 C C . GLY A 1 180 ? -8.542 36.830 14.735 1.00 25.19 180 GLY A C 1
ATOM 1414 O O . GLY A 1 180 ? -8.899 35.791 14.198 1.00 25.19 180 GLY A O 1
ATOM 1415 N N . PHE A 1 181 ? -7.514 36.878 15.586 1.00 28.58 181 PHE A N 1
ATOM 1416 C CA . PHE A 1 181 ? -7.127 35.726 16.411 1.00 28.58 181 PHE A CA 1
ATOM 1417 C C . PHE A 1 181 ? -8.378 35.205 17.117 1.00 28.58 181 PHE A C 1
ATOM 1419 O O . PHE A 1 181 ? -8.959 36.014 17.818 1.00 28.58 181 PHE A O 1
ATOM 1426 N N . TRP A 1 182 ? -8.739 33.922 17.026 1.00 23.80 182 TRP A N 1
ATOM 1427 C CA . TRP A 1 182 ? -9.416 33.210 18.121 1.00 23.80 182 TRP A CA 1
ATOM 1428 C C . TRP A 1 182 ? -9.190 31.699 17.994 1.00 23.80 182 TRP A C 1
ATOM 1430 O O . TRP A 1 182 ? -9.637 31.051 17.053 1.00 23.80 182 TRP A O 1
ATOM 1440 N N . ARG A 1 183 ? -8.486 31.157 18.994 1.00 21.62 183 ARG A N 1
ATOM 1441 C CA . ARG A 1 183 ? -8.591 29.763 19.429 1.00 21.62 183 ARG A CA 1
ATOM 1442 C C . ARG A 1 183 ? -9.963 29.553 20.075 1.00 21.62 183 ARG A C 1
ATOM 1444 O O . ARG A 1 183 ? -10.325 30.323 20.964 1.00 21.62 183 ARG A O 1
ATOM 1451 N N . ARG A 1 184 ? -10.611 28.437 19.766 1.00 28.52 184 ARG A N 1
ATOM 1452 C CA . ARG A 1 184 ? -10.967 27.403 20.748 1.00 28.52 184 ARG A CA 1
ATOM 1453 C C . ARG A 1 184 ? -11.090 26.072 20.031 1.00 28.52 184 ARG A C 1
ATOM 1455 O O . ARG A 1 184 ? -11.630 26.083 18.908 1.00 28.52 184 ARG A O 1
#

pLDDT: mean 71.64, std 24.8, range [21.62, 95.94]

Secondary structure (DSSP, 8-state):
--GGGS-SS-----EEEEEE--TTTS---HHHHHHHHHHHT--EEEEEE-STTSSS---HHHHHHHHHHHHHHHHHHTT-SEEE----HHHHHHHHHHHHHHHS------SEEEEGGGTEEEE-TTTTS-HHHHHHHHHHTT-SS-GGGGS-----S---------------------------

Nearest PDB structures (foldseek):
  2e89-assembly2_C  TM=8.417E-01  e=7.106E-05  Aquifex aeolicus
  5c53-assembly1_B  TM=4.613E-01  e=4.752E-01  Homo sapiens
  7cfy-assembly2_C  TM=4.120E-01  e=8.008E-01  Escherichia coli K-12
  7cfy-assembly1_B  TM=4.095E-01  e=1.350E+00  Escherichia coli K-12
  4tla-assembly1_E  TM=4.155E-01  e=8.386E+00  Synechococcus elongatus PCC 7942 = FACHB-805

Sequence (184 aa):
MPAKELSPERFELSAIHVHMDFQKGSSDRREEVARWCGEWGIPLRIEEVPLLEMEGEVNCYRCTWNRRKAVFLAADRMGFSKVALGHHADDLLHTALLNLFVHGKLETIPPKRELFRGRITLIRPLTLLSEAELERLARSLGFSGGPSAHTAETPAGNRPGGCGRRWSVSTRRPGTTSCGFWRR

Solvent-accessible surface area (backbone atoms only — not comparable to full-atom values): 11991 Å² total; per-residue (Å²): 130,65,77,70,78,80,46,97,64,92,73,89,71,68,49,78,45,77,48,61,77,64,63,100,77,64,80,81,52,64,66,60,52,50,49,54,27,59,77,61,73,38,55,72,45,79,45,81,48,70,61,89,83,47,92,70,89,89,44,74,67,58,54,55,51,49,52,53,49,53,53,52,54,51,35,54,77,71,68,45,49,64,48,81,42,89,47,30,29,56,58,33,49,54,42,23,51,50,30,33,75,76,67,73,34,94,48,60,71,68,55,62,46,74,36,82,92,63,57,35,30,39,37,28,87,39,44,88,38,44,65,72,55,52,44,53,50,35,53,75,73,67,51,89,73,49,92,63,63,82,69,61,70,79,79,77,79,82,85,87,82,82,88,87,85,87,88,87,82,88,87,85,87,85,88,82,93,75,89,76,90,76,92,131